Protein AF-A0A522T4R0-F1 (afdb_monomer_lite)

Radius of gyration: 36.69 Å; chains: 1; bounding box: 52×114×76 Å

pLDDT: mean 75.15, std 11.28, range [49.31, 93.0]

Secondary structure (DSSP, 8-state):
-HHHHHHHHHHHHHHHHHHHHHHHHHHHHHHHHTT-TT--HHHHHHHHHHHHHHHHHHHHHHHHT-TTGGG---HHHHHHHHHHHHSHHHHHHHHHHTTTSTTHHHHHHHHHHHTT--HHHHHHHHHHHHHHHHHHHHHHHHHHHHHHHHHHHHHHHHHHHHHHHHHHHHHHHHHHHHHHHHHHHHHHHHHHHHHHHHHHHHHHSPPPPPPPPPPPPPPTT--PPPPPPPPPPP-

Structure (mmCIF, N/CA/C/O backbone):
data_AF-A0A522T4R0-F1
#
_entry.id   AF-A0A522T4R0-F1
#
loop_
_atom_site.group_PDB
_atom_site.id
_atom_site.type_symbol
_atom_site.label_atom_id
_atom_site.label_alt_id
_atom_site.label_comp_id
_atom_site.label_asym_id
_atom_site.label_entity_id
_atom_site.label_seq_id
_atom_site.pdbx_PDB_ins_code
_atom_site.Cartn_x
_atom_site.Cartn_y
_atom_site.Cartn_z
_atom_site.occupancy
_atom_site.B_iso_or_equiv
_atom_site.auth_seq_id
_atom_site.auth_comp_id
_atom_site.auth_asym_id
_atom_site.auth_atom_id
_atom_site.pdbx_PDB_model_num
ATOM 1 N N . MET A 1 1 ? 26.041 -17.456 -1.732 1.00 50.06 1 MET A N 1
ATOM 2 C CA . MET A 1 1 ? 25.240 -16.419 -2.428 1.00 50.06 1 MET A CA 1
ATOM 3 C C . MET A 1 1 ? 23.728 -16.637 -2.280 1.00 50.06 1 MET A C 1
ATOM 5 O O . MET A 1 1 ? 23.041 -15.687 -1.940 1.00 50.06 1 MET A O 1
ATOM 9 N N . GLN A 1 2 ? 23.208 -17.863 -2.437 1.00 49.31 2 GLN A N 1
ATOM 10 C CA . GLN A 1 2 ? 21.763 -18.174 -2.360 1.00 49.31 2 GLN A CA 1
ATOM 11 C C . GLN A 1 2 ? 21.112 -17.914 -0.976 1.00 49.31 2 GLN A C 1
ATOM 13 O O . GLN A 1 2 ? 19.979 -17.453 -0.902 1.00 49.31 2 GLN A O 1
ATOM 18 N N . TYR A 1 3 ? 21.847 -18.104 0.129 1.00 52.09 3 TYR A N 1
ATOM 19 C CA . TYR A 1 3 ? 21.349 -17.846 1.496 1.00 52.09 3 TYR A CA 1
ATOM 20 C C . TYR A 1 3 ? 21.138 -16.354 1.829 1.00 52.09 3 TYR A C 1
ATOM 22 O O . TYR A 1 3 ? 20.247 -16.021 2.608 1.00 52.09 3 TYR A O 1
ATOM 30 N N . LEU A 1 4 ? 21.924 -15.446 1.230 1.00 54.44 4 LEU A N 1
ATOM 31 C CA . LEU A 1 4 ? 21.787 -14.001 1.468 1.00 54.44 4 LEU A CA 1
ATOM 32 C C . LEU A 1 4 ? 20.496 -13.457 0.837 1.00 54.44 4 LEU A C 1
ATOM 34 O O . LEU A 1 4 ? 19.799 -12.655 1.449 1.00 54.44 4 LEU A O 1
ATOM 38 N N . LEU A 1 5 ? 20.144 -13.924 -0.363 1.00 51.66 5 LEU A N 1
ATOM 39 C CA . LEU A 1 5 ? 18.933 -13.496 -1.071 1.00 51.66 5 LEU A CA 1
ATOM 40 C C . LEU A 1 5 ? 17.649 -13.966 -0.370 1.00 51.66 5 LEU A C 1
ATOM 42 O O . LEU A 1 5 ? 16.680 -13.216 -0.332 1.00 51.66 5 LEU A O 1
ATOM 46 N N . LEU A 1 6 ? 17.656 -15.149 0.253 1.00 53.44 6 LEU A N 1
ATOM 47 C CA . LEU A 1 6 ? 16.534 -15.644 1.063 1.00 53.44 6 LEU A CA 1
ATOM 48 C C . LEU A 1 6 ? 16.304 -14.814 2.336 1.00 53.44 6 LEU A C 1
ATOM 50 O O . LEU A 1 6 ? 15.159 -14.531 2.679 1.00 53.44 6 LEU A O 1
ATOM 54 N N . HIS A 1 7 ? 17.373 -14.406 3.028 1.00 57.50 7 HIS A N 1
ATOM 55 C CA . HIS A 1 7 ? 17.254 -13.582 4.237 1.00 57.50 7 HIS A CA 1
ATOM 56 C C . HIS A 1 7 ? 16.911 -12.121 3.931 1.00 57.50 7 HIS A C 1
ATOM 58 O O . HIS A 1 7 ? 16.094 -11.522 4.629 1.00 57.50 7 HIS A O 1
ATOM 64 N N . PHE A 1 8 ? 17.498 -11.543 2.881 1.00 67.56 8 PHE A N 1
ATOM 65 C CA . PHE A 1 8 ? 17.302 -10.128 2.575 1.00 67.56 8 PHE A CA 1
ATOM 66 C C . PHE A 1 8 ? 16.155 -9.855 1.597 1.00 67.56 8 PHE A C 1
ATOM 68 O O . PHE A 1 8 ? 15.568 -8.784 1.676 1.00 67.56 8 PHE A O 1
ATOM 75 N N . GLY A 1 9 ? 15.771 -10.787 0.719 1.00 73.62 9 GLY A N 1
ATOM 76 C CA . GLY A 1 9 ? 14.734 -10.562 -0.298 1.00 73.62 9 GLY A CA 1
ATOM 77 C C . GLY A 1 9 ? 13.374 -10.196 0.303 1.00 73.62 9 GLY A C 1
ATOM 78 O O . GLY A 1 9 ? 12.788 -9.173 -0.049 1.00 73.62 9 GLY A O 1
ATOM 79 N N . TYR A 1 10 ? 12.913 -10.964 1.293 1.00 79.00 10 TYR A N 1
ATOM 80 C CA . TYR A 1 10 ? 11.681 -10.643 2.021 1.00 79.00 10 TYR A CA 1
ATOM 81 C C . TYR A 1 10 ? 11.834 -9.420 2.938 1.00 79.00 10 TYR A C 1
ATOM 83 O O . TYR A 1 10 ? 10.869 -8.686 3.142 1.00 79.00 10 TYR A O 1
ATOM 91 N N . ALA A 1 11 ? 13.038 -9.141 3.448 1.00 80.12 11 ALA A N 1
ATOM 92 C CA . ALA A 1 11 ? 13.302 -7.927 4.220 1.00 80.12 11 ALA A CA 1
ATOM 93 C C . ALA A 1 11 ? 13.200 -6.666 3.340 1.00 80.12 11 ALA A C 1
ATOM 95 O O . ALA A 1 11 ? 12.554 -5.693 3.728 1.00 80.12 11 ALA A O 1
ATOM 96 N N . PHE A 1 12 ? 13.755 -6.707 2.125 1.00 81.62 12 PHE A N 1
ATOM 97 C CA . PHE A 1 12 ? 13.599 -5.658 1.118 1.00 81.62 12 PHE A CA 1
ATOM 98 C C . PHE A 1 12 ? 12.148 -5.517 0.669 1.00 81.62 12 PHE A C 1
ATOM 100 O O . PHE A 1 12 ? 11.692 -4.390 0.503 1.00 81.62 12 PHE A O 1
ATOM 107 N N . LEU A 1 13 ? 11.401 -6.620 0.543 1.00 82.56 13 LEU A N 1
ATOM 108 C CA . LEU A 1 13 ? 9.963 -6.567 0.279 1.00 82.56 13 LEU A CA 1
ATOM 109 C C . LEU A 1 13 ? 9.229 -5.797 1.382 1.00 82.56 13 LEU A C 1
ATOM 111 O O . LEU A 1 13 ? 8.454 -4.898 1.078 1.00 82.56 13 LEU A O 1
ATOM 115 N N . VAL A 1 14 ? 9.478 -6.110 2.656 1.00 83.75 14 VAL A N 1
ATOM 116 C CA . VAL A 1 14 ? 8.840 -5.410 3.783 1.00 83.75 14 VAL A CA 1
ATOM 117 C C . VAL A 1 14 ? 9.211 -3.927 3.792 1.00 83.75 14 VAL A C 1
ATOM 119 O O . VAL A 1 14 ? 8.327 -3.077 3.885 1.00 83.75 14 VAL A O 1
ATOM 122 N N . LEU A 1 15 ? 10.499 -3.600 3.665 1.00 83.31 15 LEU A N 1
ATOM 123 C CA . LEU A 1 15 ? 10.967 -2.211 3.652 1.00 83.31 15 LEU A CA 1
ATOM 124 C C . LEU A 1 15 ? 10.413 -1.435 2.453 1.00 83.31 15 LEU A C 1
ATOM 126 O O . LEU A 1 15 ? 9.932 -0.313 2.612 1.00 83.31 15 LEU A O 1
ATOM 130 N N . GLY A 1 16 ? 10.424 -2.047 1.272 1.00 81.12 16 GLY A N 1
ATOM 131 C CA . GLY A 1 16 ? 9.854 -1.474 0.061 1.00 81.12 16 GLY A CA 1
ATOM 132 C C . GLY A 1 16 ? 8.346 -1.278 0.185 1.00 81.12 16 GLY A C 1
ATOM 133 O O . GLY A 1 16 ? 7.849 -0.216 -0.158 1.00 81.12 16 GLY A O 1
ATOM 134 N N . LEU A 1 17 ? 7.612 -2.218 0.789 1.00 83.44 17 LEU A N 1
ATOM 135 C CA . LEU A 1 17 ? 6.176 -2.060 1.038 1.00 83.44 17 LEU A CA 1
ATOM 136 C C . LEU A 1 17 ? 5.864 -0.897 1.995 1.00 83.44 17 LEU A C 1
ATOM 138 O O . LEU A 1 17 ? 4.837 -0.235 1.847 1.00 83.44 17 LEU A O 1
ATOM 142 N N . ILE A 1 18 ? 6.739 -0.628 2.966 1.00 81.38 18 ILE A N 1
ATOM 143 C CA . ILE A 1 18 ? 6.583 0.507 3.888 1.00 81.38 18 ILE A CA 1
ATOM 144 C C . ILE A 1 18 ? 6.854 1.838 3.171 1.00 81.38 18 ILE A C 1
ATOM 146 O O . ILE A 1 18 ? 6.127 2.808 3.389 1.00 81.38 18 ILE A O 1
ATOM 150 N N . LEU A 1 19 ? 7.883 1.891 2.321 1.00 78.06 19 LEU A N 1
ATOM 151 C CA . LEU A 1 19 ? 8.295 3.107 1.611 1.00 78.06 19 LEU A CA 1
ATOM 152 C C . LEU A 1 19 ? 7.399 3.402 0.400 1.00 78.06 19 LEU A C 1
ATOM 154 O O . LEU A 1 19 ? 6.814 4.477 0.277 1.00 78.06 19 LEU A O 1
ATOM 158 N N . GLU A 1 20 ? 7.286 2.419 -0.483 1.00 74.44 20 GLU A N 1
ATOM 159 C CA . GLU A 1 20 ? 6.743 2.511 -1.836 1.00 74.44 20 GLU A CA 1
ATOM 160 C C . GLU A 1 20 ? 5.780 1.347 -2.148 1.00 74.44 20 GLU A C 1
ATOM 162 O O . GLU A 1 20 ? 5.649 0.918 -3.294 1.00 74.44 20 GLU A O 1
ATOM 167 N N . GLY A 1 21 ? 5.089 0.862 -1.104 1.00 76.62 21 GLY A N 1
ATOM 168 C CA . GLY A 1 21 ? 3.915 -0.024 -1.105 1.00 76.62 21 GLY A CA 1
ATOM 169 C C . GLY A 1 21 ? 3.560 -0.681 -2.433 1.00 76.62 21 GLY A C 1
ATOM 170 O O . GLY A 1 21 ? 3.946 -1.811 -2.721 1.00 76.62 21 GLY A O 1
ATOM 171 N N . ASP A 1 22 ? 2.789 0.047 -3.235 1.00 83.50 22 ASP A N 1
ATOM 172 C CA . ASP A 1 22 ? 2.137 -0.476 -4.432 1.00 83.50 22 ASP A CA 1
ATOM 173 C C . ASP A 1 22 ? 3.144 -0.888 -5.518 1.00 83.50 22 ASP A C 1
ATOM 175 O O . ASP A 1 22 ? 3.015 -1.964 -6.101 1.00 83.50 22 ASP A O 1
ATOM 179 N N . ALA A 1 23 ? 4.183 -0.078 -5.748 1.00 83.62 23 ALA A N 1
ATOM 180 C CA . ALA A 1 23 ? 5.207 -0.363 -6.752 1.00 83.62 23 ALA A CA 1
ATOM 181 C C . ALA A 1 23 ? 6.064 -1.568 -6.347 1.00 83.62 23 ALA A C 1
ATOM 183 O O . ALA A 1 23 ? 6.353 -2.433 -7.175 1.00 83.62 23 ALA A O 1
ATOM 184 N N . THR A 1 24 ? 6.412 -1.662 -5.059 1.00 85.75 24 THR A N 1
ATOM 185 C CA . THR A 1 24 ? 7.174 -2.807 -4.537 1.00 85.75 24 THR A CA 1
ATOM 186 C C . THR A 1 24 ? 6.368 -4.097 -4.647 1.00 85.75 24 THR A C 1
ATOM 188 O O . THR A 1 24 ? 6.922 -5.117 -5.049 1.00 85.75 24 THR A O 1
ATOM 191 N N . LEU A 1 25 ? 5.066 -4.068 -4.339 1.00 88.00 25 LEU A N 1
ATOM 192 C CA . LEU A 1 25 ? 4.212 -5.248 -4.477 1.00 88.00 25 LEU A CA 1
ATOM 193 C C . LEU A 1 25 ? 4.140 -5.727 -5.928 1.00 88.00 25 LEU A C 1
ATOM 195 O O . LEU A 1 25 ? 4.324 -6.914 -6.181 1.00 88.00 25 LEU A O 1
ATOM 199 N N . VAL A 1 26 ? 3.902 -4.816 -6.875 1.00 87.44 26 VAL A N 1
ATOM 200 C CA . VAL A 1 26 ? 3.837 -5.166 -8.302 1.00 87.44 26 VAL A CA 1
ATOM 201 C C . VAL A 1 26 ? 5.170 -5.749 -8.773 1.00 87.44 26 VAL A C 1
ATOM 203 O O . VAL A 1 26 ? 5.179 -6.818 -9.376 1.00 87.44 26 VAL A O 1
ATOM 206 N N . ALA A 1 27 ? 6.296 -5.113 -8.438 1.00 85.56 27 ALA A N 1
ATOM 207 C CA . ALA A 1 27 ? 7.623 -5.614 -8.793 1.00 85.56 27 ALA A CA 1
ATOM 208 C C . ALA A 1 27 ? 7.900 -7.001 -8.191 1.00 85.56 27 ALA A C 1
ATOM 210 O O . ALA A 1 27 ? 8.327 -7.912 -8.896 1.00 85.56 27 ALA A O 1
ATOM 211 N N . ALA A 1 28 ? 7.603 -7.194 -6.905 1.00 86.81 28 ALA A N 1
ATOM 212 C CA . ALA A 1 28 ? 7.780 -8.480 -6.236 1.00 86.81 28 ALA A CA 1
ATOM 213 C C . ALA A 1 28 ? 6.901 -9.580 -6.841 1.00 86.81 28 ALA A C 1
ATOM 215 O O . ALA A 1 28 ? 7.317 -10.732 -6.897 1.00 86.81 28 ALA A O 1
ATOM 216 N N . MET A 1 29 ? 5.705 -9.226 -7.308 1.00 87.69 29 MET A N 1
ATOM 217 C CA . MET A 1 29 ? 4.789 -10.150 -7.967 1.00 87.69 29 MET A CA 1
ATOM 218 C C . MET A 1 29 ? 5.239 -10.524 -9.378 1.00 87.69 29 MET A C 1
ATOM 220 O O . MET A 1 29 ? 5.112 -11.692 -9.731 1.00 87.69 29 MET A O 1
ATOM 224 N N . ILE A 1 30 ? 5.824 -9.592 -10.138 1.00 85.62 30 ILE A N 1
ATOM 225 C CA . ILE A 1 30 ? 6.492 -9.890 -11.418 1.00 85.62 30 ILE A CA 1
ATOM 226 C C . ILE A 1 30 ? 7.647 -10.871 -11.181 1.00 85.62 30 ILE A C 1
ATOM 228 O O . ILE A 1 30 ? 7.722 -11.916 -11.813 1.00 85.62 30 ILE A O 1
ATOM 232 N N . LEU A 1 31 ? 8.516 -10.591 -10.204 1.00 84.69 31 LEU A N 1
ATOM 233 C CA . LEU A 1 31 ? 9.633 -11.488 -9.888 1.00 84.69 31 LEU A CA 1
ATOM 234 C C . LEU A 1 31 ? 9.153 -12.873 -9.422 1.00 84.69 31 LEU A C 1
ATOM 236 O O . LEU A 1 31 ? 9.746 -13.881 -9.793 1.00 84.69 31 LEU A O 1
ATOM 240 N N . ALA A 1 32 ? 8.092 -12.927 -8.614 1.00 85.88 32 ALA A N 1
ATOM 241 C CA . ALA A 1 32 ? 7.521 -14.179 -8.123 1.00 85.88 32 ALA A CA 1
ATOM 242 C C . ALA A 1 32 ? 6.834 -15.008 -9.222 1.00 85.88 32 ALA A C 1
ATOM 244 O O . ALA A 1 32 ? 6.791 -16.231 -9.109 1.00 85.88 32 ALA A O 1
ATOM 245 N N . SER A 1 33 ? 6.269 -14.362 -10.249 1.00 83.88 33 SER A N 1
ATOM 246 C CA . SER A 1 33 ? 5.610 -15.047 -11.375 1.00 83.88 33 SER A CA 1
ATOM 247 C C . SER A 1 33 ? 6.601 -15.568 -12.406 1.00 83.88 33 SER A C 1
ATOM 249 O O . SER A 1 33 ? 6.422 -16.695 -12.852 1.00 83.88 33 SER A O 1
ATOM 251 N N . ALA A 1 34 ? 7.708 -14.856 -12.632 1.00 80.81 34 ALA A N 1
ATOM 252 C CA . ALA A 1 34 ? 8.806 -15.258 -13.519 1.00 80.81 34 ALA A CA 1
ATOM 253 C C . ALA A 1 34 ? 9.607 -16.496 -13.046 1.00 80.81 34 ALA A C 1
ATOM 255 O O . ALA A 1 34 ? 10.733 -16.730 -13.482 1.00 80.81 34 ALA A O 1
ATOM 256 N N . GLY A 1 35 ? 9.078 -17.273 -12.096 1.00 71.00 35 GLY A N 1
ATOM 257 C CA . GLY A 1 35 ? 9.697 -18.509 -11.624 1.00 71.00 35 GLY A CA 1
ATOM 258 C C . GLY A 1 35 ? 10.952 -18.308 -10.777 1.00 71.00 35 GLY A C 1
ATOM 259 O O . GLY A 1 35 ? 11.731 -19.247 -10.621 1.00 71.00 35 GLY A O 1
ATOM 260 N N . ALA A 1 36 ? 11.172 -17.117 -10.206 1.00 67.12 36 ALA A N 1
ATOM 261 C CA . ALA A 1 36 ? 12.274 -16.922 -9.273 1.00 67.12 36 ALA A CA 1
ATOM 262 C C . ALA A 1 36 ? 12.092 -17.864 -8.069 1.00 67.12 36 ALA A C 1
ATOM 264 O O . ALA A 1 36 ? 11.230 -17.626 -7.221 1.00 67.12 36 ALA A O 1
ATOM 265 N N . GLU A 1 37 ? 12.931 -18.904 -7.967 1.00 64.31 37 GLU A N 1
ATOM 266 C CA . GLU A 1 37 ? 12.875 -19.958 -6.930 1.00 64.31 37 GLU A CA 1
ATOM 267 C C . GLU A 1 37 ? 12.771 -19.416 -5.489 1.00 64.31 37 GLU A C 1
ATOM 269 O O . GLU A 1 37 ? 12.340 -20.111 -4.570 1.00 64.31 37 GLU A O 1
ATOM 274 N N . TYR A 1 38 ? 13.152 -18.156 -5.280 1.00 67.81 38 TYR A N 1
ATOM 275 C CA . TYR A 1 38 ? 13.256 -17.505 -3.979 1.00 67.81 38 TYR A CA 1
ATOM 276 C C . TYR A 1 38 ? 11.996 -16.734 -3.551 1.00 67.81 38 TYR A C 1
ATOM 278 O O . TYR A 1 38 ? 11.815 -16.490 -2.354 1.00 67.81 38 TYR A O 1
ATOM 286 N N . PHE A 1 39 ? 11.123 -16.350 -4.488 1.00 70.62 39 PHE A N 1
ATOM 287 C CA . PHE A 1 39 ? 9.947 -15.511 -4.231 1.00 70.62 39 PHE A CA 1
ATOM 288 C C . PHE A 1 39 ? 8.664 -16.320 -4.428 1.00 70.62 39 PHE A C 1
ATOM 290 O O . PHE A 1 39 ? 8.071 -16.357 -5.500 1.00 70.62 39 PHE A O 1
ATOM 297 N N . SER A 1 40 ? 8.190 -16.962 -3.358 1.00 83.44 40 SER A N 1
ATOM 298 C CA . SER A 1 40 ? 6.885 -17.616 -3.415 1.00 83.44 40 SER A CA 1
ATOM 299 C C . SER A 1 40 ? 5.788 -16.560 -3.430 1.00 83.44 40 SER A C 1
ATOM 301 O O . SER A 1 40 ? 5.646 -15.785 -2.479 1.00 83.44 40 SER A O 1
ATOM 303 N N . MET A 1 41 ? 4.941 -16.599 -4.456 1.00 84.94 41 MET A N 1
ATOM 304 C CA . MET A 1 41 ? 3.755 -15.750 -4.578 1.00 84.94 41 MET A CA 1
ATOM 305 C C . MET A 1 41 ? 2.899 -15.748 -3.297 1.00 84.94 41 MET A C 1
ATOM 307 O O . MET A 1 41 ? 2.373 -14.713 -2.887 1.00 84.94 41 MET A O 1
ATOM 311 N N . ARG A 1 42 ? 2.824 -16.888 -2.596 1.00 88.69 42 ARG A N 1
ATOM 312 C CA . ARG A 1 42 ? 2.056 -17.025 -1.351 1.00 88.69 42 ARG A CA 1
ATOM 313 C C . ARG A 1 42 ? 2.652 -16.213 -0.197 1.00 88.69 42 ARG A C 1
ATOM 315 O O . ARG A 1 42 ? 1.903 -15.583 0.549 1.00 88.69 42 ARG A O 1
ATOM 322 N N . TRP A 1 43 ? 3.980 -16.179 -0.081 1.00 89.25 43 TRP A N 1
ATOM 323 C CA . TRP A 1 43 ? 4.679 -15.365 0.918 1.00 89.25 43 TRP A CA 1
ATOM 324 C C . TRP A 1 43 ? 4.621 -13.874 0.583 1.00 89.25 43 TRP A C 1
ATOM 326 O O . TRP A 1 43 ? 4.369 -13.072 1.480 1.00 89.25 43 TRP A O 1
ATOM 336 N N . VAL A 1 44 ? 4.759 -13.502 -0.694 1.00 88.44 44 VAL A N 1
ATOM 337 C CA . VAL A 1 44 ? 4.636 -12.102 -1.141 1.00 88.44 44 VAL A CA 1
ATOM 338 C C . VAL A 1 44 ? 3.269 -11.534 -0.785 1.00 88.44 44 VAL A C 1
ATOM 340 O O . VAL A 1 44 ? 3.183 -10.498 -0.127 1.00 88.44 44 VAL A O 1
ATOM 343 N N . VAL A 1 45 ? 2.201 -12.242 -1.157 1.00 91.38 45 VAL A N 1
ATOM 344 C CA . VAL A 1 45 ? 0.822 -11.834 -0.861 1.00 91.38 45 VAL A CA 1
ATOM 345 C C . VAL A 1 45 ? 0.576 -11.782 0.649 1.00 91.38 45 VAL A C 1
ATOM 347 O O . VAL A 1 45 ? -0.027 -10.825 1.136 1.00 91.38 45 VAL A O 1
ATOM 350 N N . GLY A 1 46 ? 1.070 -12.768 1.405 1.00 92.88 46 GLY A N 1
ATOM 351 C CA . GLY A 1 46 ? 0.934 -12.802 2.863 1.00 92.88 46 GLY A CA 1
ATOM 352 C C . GLY A 1 46 ? 1.596 -11.604 3.550 1.00 92.88 46 GLY A C 1
ATOM 353 O O . GLY A 1 46 ? 0.960 -10.921 4.357 1.00 92.88 46 GLY A O 1
ATOM 354 N N . ILE A 1 47 ? 2.844 -11.301 3.186 1.00 91.56 47 ILE A N 1
ATOM 355 C CA . ILE A 1 47 ? 3.589 -10.151 3.713 1.00 91.56 47 ILE A CA 1
ATOM 356 C C . ILE A 1 47 ? 2.912 -8.841 3.302 1.00 91.56 47 ILE A C 1
ATOM 358 O O . ILE A 1 47 ? 2.707 -7.965 4.142 1.00 91.56 47 ILE A O 1
ATOM 362 N N . ALA A 1 48 ? 2.499 -8.721 2.040 1.00 90.88 48 ALA A N 1
ATOM 363 C CA . ALA A 1 48 ? 1.809 -7.541 1.535 1.00 90.88 48 ALA A CA 1
ATOM 364 C C . ALA A 1 48 ? 0.497 -7.271 2.277 1.00 90.88 48 ALA A C 1
ATOM 366 O O . ALA A 1 48 ? 0.232 -6.125 2.653 1.00 90.88 48 ALA A O 1
ATOM 367 N N . MET A 1 49 ? -0.296 -8.312 2.550 1.00 93.00 49 MET A N 1
ATOM 368 C CA . MET A 1 49 ? -1.494 -8.193 3.382 1.00 93.00 49 MET A CA 1
ATOM 369 C C . MET A 1 49 ? -1.149 -7.762 4.806 1.00 93.00 49 MET A C 1
ATOM 371 O O . MET A 1 49 ? -1.780 -6.839 5.321 1.00 93.00 49 MET A O 1
ATOM 375 N N . GLY A 1 50 ? -0.136 -8.375 5.424 1.00 92.75 50 GLY A N 1
ATOM 376 C CA . GLY A 1 50 ? 0.309 -8.034 6.776 1.00 92.75 50 GLY A CA 1
ATOM 377 C C . GLY A 1 50 ? 0.721 -6.568 6.908 1.00 92.75 50 GLY A C 1
ATOM 378 O O . GLY A 1 50 ? 0.199 -5.856 7.768 1.00 92.75 50 GLY A O 1
ATOM 379 N N . VAL A 1 51 ? 1.588 -6.087 6.014 1.00 90.94 51 VAL A N 1
ATOM 380 C CA . VAL A 1 51 ? 2.053 -4.690 6.006 1.00 90.94 51 VAL A CA 1
ATOM 381 C C . VAL A 1 51 ? 0.901 -3.729 5.704 1.00 90.94 51 VAL A C 1
ATOM 383 O O . VAL A 1 51 ? 0.726 -2.737 6.409 1.00 90.94 51 VAL A O 1
ATOM 386 N N . THR A 1 52 ? 0.065 -4.037 4.710 1.00 88.56 52 THR A N 1
ATOM 387 C CA . THR A 1 52 ? -1.054 -3.172 4.295 1.00 88.56 52 THR A CA 1
ATOM 388 C C . THR A 1 52 ? -2.127 -3.047 5.377 1.00 88.56 52 THR A C 1
ATOM 390 O O . THR A 1 52 ? -2.617 -1.951 5.660 1.00 88.56 52 THR A O 1
ATOM 393 N N . ILE A 1 53 ? -2.539 -4.165 5.978 1.00 90.69 53 ILE A N 1
ATOM 394 C CA . ILE A 1 53 ? -3.584 -4.174 7.007 1.00 90.69 53 ILE A CA 1
ATOM 395 C C . ILE A 1 53 ? -3.021 -3.606 8.311 1.00 90.69 53 ILE A C 1
ATOM 397 O O . ILE A 1 53 ? -3.651 -2.723 8.899 1.00 90.69 53 ILE A O 1
ATOM 401 N N . GLY A 1 54 ? -1.832 -4.058 8.722 1.00 91.94 54 GLY A N 1
ATOM 402 C CA . GLY A 1 54 ? -1.167 -3.623 9.949 1.00 91.94 54 GLY A CA 1
ATOM 403 C C . GLY A 1 54 ? -0.809 -2.139 9.935 1.00 91.94 54 GLY A C 1
ATOM 404 O O . GLY A 1 54 ? -1.100 -1.435 10.899 1.00 91.94 54 GLY A O 1
ATOM 405 N N . GLY A 1 55 ? -0.277 -1.626 8.823 1.00 89.69 55 GLY A N 1
ATOM 406 C CA . GLY A 1 55 ? 0.032 -0.203 8.664 1.00 89.69 55 GLY A CA 1
ATOM 407 C C . GLY A 1 55 ? -1.200 0.686 8.838 1.00 89.69 55 GLY A C 1
ATOM 408 O O . GLY A 1 55 ? -1.155 1.690 9.546 1.00 89.69 55 GLY A O 1
ATOM 409 N N . ASN A 1 56 ? -2.339 0.281 8.277 1.00 89.94 56 ASN A N 1
ATOM 410 C CA . ASN A 1 56 ? -3.586 1.032 8.425 1.00 89.94 56 ASN A CA 1
ATOM 411 C C . ASN A 1 56 ? -4.165 0.969 9.839 1.00 89.94 56 ASN A C 1
ATOM 413 O O . ASN A 1 56 ? -4.754 1.948 10.297 1.00 89.94 56 ASN A O 1
ATOM 417 N N . GLU A 1 57 ? -3.990 -0.152 10.535 1.00 92.38 57 GLU A N 1
ATOM 418 C CA . GLU A 1 57 ? -4.375 -0.273 11.940 1.00 92.38 57 GLU A CA 1
ATOM 419 C C . GLU A 1 57 ? -3.521 0.654 12.823 1.00 92.38 57 GLU A C 1
ATOM 421 O O . GLU A 1 57 ? -4.063 1.359 13.673 1.00 92.38 57 GLU A O 1
ATOM 426 N N . LEU A 1 58 ? -2.212 0.753 12.559 1.00 91.88 58 LEU A N 1
ATOM 427 C CA . LEU A 1 58 ? -1.327 1.708 13.239 1.00 91.88 58 LEU A CA 1
ATOM 428 C C . LEU A 1 58 ? -1.758 3.158 12.991 1.00 91.88 58 LEU A C 1
ATOM 430 O O . LEU A 1 58 ? -1.833 3.949 13.927 1.00 91.88 58 LEU A O 1
ATOM 434 N N . ILE A 1 59 ? -2.090 3.514 11.748 1.00 90.06 59 ILE A N 1
ATOM 435 C CA . ILE A 1 59 ? -2.561 4.866 11.406 1.00 90.06 59 ILE A CA 1
ATOM 436 C C . ILE A 1 59 ? -3.889 5.186 12.105 1.00 90.06 59 ILE A C 1
ATOM 438 O O . ILE A 1 59 ? -4.084 6.307 12.584 1.00 90.06 59 ILE A O 1
ATOM 442 N N . TYR A 1 60 ? -4.797 4.212 12.179 1.00 90.56 60 TYR A N 1
ATOM 443 C CA . TYR A 1 60 ? -6.042 4.343 12.930 1.00 90.56 60 TYR A CA 1
ATOM 444 C C . TYR A 1 60 ? -5.769 4.612 14.417 1.00 90.56 60 TYR A C 1
ATOM 446 O O . TYR A 1 60 ? -6.338 5.550 14.977 1.00 90.56 60 TYR A O 1
ATOM 454 N N . GLU A 1 61 ? -4.861 3.859 15.042 1.00 90.88 61 GLU A N 1
ATOM 455 C CA . GLU A 1 61 ? -4.486 4.063 16.448 1.00 90.88 61 GLU A CA 1
ATOM 456 C C . GLU A 1 61 ? -3.841 5.438 16.671 1.00 90.88 61 GLU A C 1
ATOM 458 O O . GLU A 1 61 ? -4.225 6.156 17.594 1.00 90.88 61 GLU A O 1
ATOM 463 N N . ILE A 1 62 ? -2.946 5.879 15.779 1.00 89.62 62 ILE A N 1
ATOM 464 C CA . ILE A 1 62 ? -2.354 7.229 15.825 1.00 89.62 62 ILE A CA 1
ATOM 465 C C . ILE A 1 62 ? -3.448 8.309 15.758 1.00 89.62 62 ILE A C 1
ATOM 467 O O . ILE A 1 62 ? -3.394 9.297 16.495 1.00 89.62 62 ILE A O 1
ATOM 471 N N . GLY A 1 63 ? -4.470 8.116 14.918 1.00 87.50 63 GLY A N 1
ATOM 472 C CA . GLY A 1 63 ? -5.640 8.995 14.866 1.00 87.50 63 GLY A CA 1
ATOM 473 C C . GLY A 1 63 ? -6.465 8.972 16.159 1.00 87.50 63 GLY A C 1
ATOM 474 O O . GLY A 1 63 ? -6.921 10.022 16.618 1.00 87.50 63 GLY A O 1
ATOM 475 N N . ALA A 1 64 ? -6.634 7.796 16.770 1.00 86.56 64 ALA A N 1
ATOM 476 C CA . ALA A 1 64 ? -7.404 7.602 17.999 1.00 86.56 64 ALA A CA 1
ATOM 477 C C . ALA A 1 64 ? -6.706 8.165 19.254 1.00 86.56 64 ALA A C 1
ATOM 479 O O . ALA A 1 64 ? -7.385 8.681 20.143 1.00 86.56 64 ALA A O 1
ATOM 480 N N . LEU A 1 65 ? -5.368 8.145 19.301 1.00 86.19 65 LEU A N 1
ATOM 481 C CA . LEU A 1 65 ? -4.528 8.680 20.389 1.00 86.19 65 LEU A CA 1
ATOM 482 C C . LEU A 1 65 ? -4.617 10.213 20.552 1.00 86.19 65 LEU A C 1
ATOM 484 O O . LEU A 1 65 ? -4.143 10.775 21.538 1.00 86.19 65 LEU A O 1
ATOM 488 N N . GLY A 1 66 ? -5.271 10.917 19.626 1.00 64.94 66 GLY A N 1
ATOM 489 C CA . GLY A 1 66 ? -5.987 12.147 19.970 1.00 64.94 66 GLY A CA 1
ATOM 490 C C . GLY A 1 66 ? -5.172 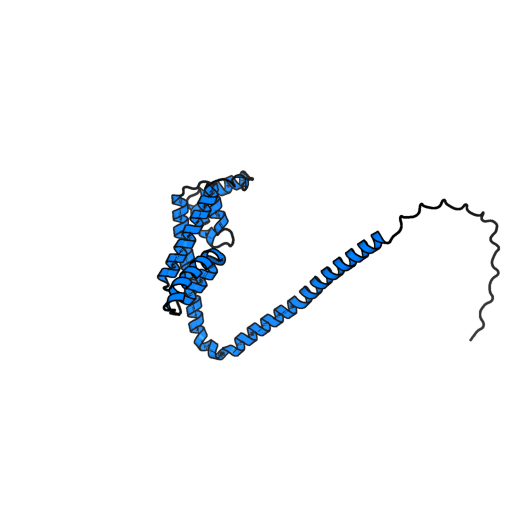13.433 20.158 1.00 64.94 66 GLY A C 1
ATOM 491 O O . GLY A 1 66 ? -5.777 14.462 20.460 1.00 64.94 66 GLY A O 1
ATOM 492 N N . ARG A 1 67 ? -3.855 13.466 19.899 1.00 58.69 67 ARG A N 1
ATOM 493 C CA . ARG A 1 67 ? -3.064 14.726 19.950 1.00 58.69 67 ARG A CA 1
ATOM 494 C C . ARG A 1 67 ? -3.328 15.690 18.781 1.00 58.69 67 ARG A C 1
ATOM 496 O O . ARG A 1 67 ? -2.857 16.819 18.804 1.00 58.69 67 ARG A O 1
ATOM 503 N N . MET A 1 68 ? -4.111 15.275 17.783 1.00 59.12 68 MET A N 1
ATOM 504 C CA . MET A 1 68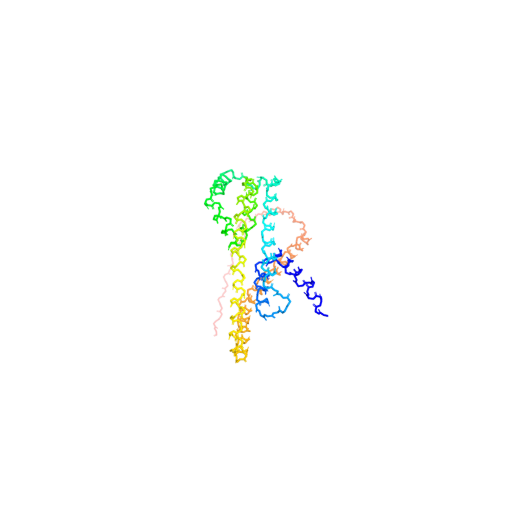 ? -4.391 16.031 16.553 1.00 59.12 68 MET A CA 1
ATOM 505 C C . MET A 1 68 ? -5.878 16.370 16.346 1.00 59.12 68 MET A C 1
ATOM 507 O O . MET A 1 68 ? -6.287 16.736 15.247 1.00 59.12 68 MET A O 1
ATOM 511 N N . ARG A 1 69 ? -6.707 16.325 17.402 1.00 57.66 69 ARG A N 1
ATOM 512 C CA . ARG A 1 69 ? -8.138 16.701 17.326 1.00 57.66 69 ARG A CA 1
ATOM 513 C C . ARG A 1 69 ? -8.379 18.114 16.768 1.00 57.66 69 ARG A C 1
ATOM 515 O O . ARG A 1 69 ? -9.413 18.344 16.148 1.00 57.66 69 ARG A O 1
ATOM 522 N N . GLY A 1 70 ? -7.419 19.027 16.942 1.00 56.34 70 GLY A N 1
ATOM 523 C CA . GLY A 1 70 ? -7.471 20.396 16.418 1.00 56.34 70 GLY A CA 1
ATOM 524 C C . GLY A 1 70 ? -7.310 20.527 14.897 1.00 56.34 70 GLY A C 1
ATOM 525 O O . GLY A 1 70 ? -7.674 21.561 14.350 1.00 56.34 70 GLY A O 1
ATOM 526 N N . LEU A 1 71 ? -6.827 19.497 14.186 1.00 57.78 71 LEU A N 1
ATOM 527 C CA . LEU A 1 71 ? -6.675 19.538 12.721 1.00 57.78 71 LEU A CA 1
ATOM 528 C C . LEU A 1 71 ? -8.020 19.462 11.980 1.00 57.78 71 LEU A C 1
ATOM 530 O O . LEU A 1 71 ? -8.141 19.978 10.871 1.00 57.78 71 LEU A O 1
ATOM 534 N N . LEU A 1 72 ? -9.067 18.920 12.613 1.00 60.38 72 LEU A N 1
ATOM 535 C CA . LEU A 1 72 ? -10.452 19.087 12.158 1.00 60.38 72 LEU A CA 1
ATOM 536 C C . LEU A 1 72 ? -11.096 20.318 12.812 1.00 60.38 72 LEU A C 1
ATOM 538 O O . LEU A 1 72 ? -12.150 20.221 13.440 1.00 60.38 72 LEU A O 1
ATOM 542 N N . ALA A 1 73 ? -10.472 21.487 12.652 1.00 57.22 73 ALA A N 1
ATOM 543 C CA . ALA A 1 73 ? -10.954 22.752 13.214 1.00 57.22 73 ALA A CA 1
ATOM 544 C C . ALA A 1 73 ? -12.343 23.169 12.682 1.00 57.22 73 ALA A C 1
ATOM 546 O O . ALA A 1 73 ? -13.079 23.899 13.342 1.00 57.22 73 ALA A O 1
ATOM 547 N N . ASN A 1 74 ? -12.742 22.690 11.498 1.00 68.38 74 ASN A N 1
ATOM 548 C CA . ASN A 1 74 ? -14.033 23.030 10.905 1.00 68.38 74 ASN A CA 1
ATOM 549 C C . ASN A 1 74 ? -15.129 22.033 11.328 1.00 68.38 74 ASN A C 1
ATOM 551 O O . ASN A 1 74 ? -15.267 20.944 10.756 1.00 68.38 74 ASN A O 1
ATOM 555 N N . SER A 1 75 ? -15.942 22.436 12.309 1.00 68.06 75 SER A N 1
ATOM 556 C CA . SER A 1 75 ? -17.020 21.627 12.898 1.00 68.06 75 SER A CA 1
ATOM 557 C C . SER A 1 75 ? -17.996 21.059 11.860 1.00 68.06 75 SER A C 1
ATOM 559 O O . SER A 1 75 ? -18.386 19.896 11.965 1.00 68.06 75 SER A O 1
ATOM 561 N N . ARG A 1 76 ? -18.323 21.820 10.803 1.00 72.25 76 ARG A N 1
ATOM 562 C CA . ARG A 1 76 ? -19.258 21.397 9.742 1.00 72.25 76 ARG A CA 1
ATOM 563 C C . ARG A 1 76 ? -18.695 20.264 8.880 1.00 72.25 76 ARG A C 1
ATOM 565 O O . ARG A 1 76 ? -19.409 19.306 8.576 1.00 72.25 76 ARG A O 1
ATOM 572 N N . HIS A 1 77 ? -17.415 20.342 8.514 1.00 69.56 77 HIS A N 1
ATOM 573 C CA . HIS A 1 77 ? -16.743 19.286 7.747 1.00 69.56 77 HIS A CA 1
ATOM 574 C C . HIS A 1 77 ? -16.579 18.022 8.590 1.00 69.56 77 HIS A C 1
ATOM 576 O O . HIS A 1 77 ? -16.905 16.930 8.123 1.00 69.56 77 HIS A O 1
ATOM 582 N N . ARG A 1 78 ? -16.193 18.177 9.861 1.00 73.12 78 ARG A N 1
ATOM 583 C CA . ARG A 1 78 ? -16.111 17.069 10.819 1.00 73.12 78 ARG A CA 1
ATOM 584 C C . ARG A 1 78 ? -17.445 16.334 10.958 1.00 73.12 78 ARG A C 1
ATOM 586 O O . ARG A 1 78 ? -17.468 15.110 10.903 1.00 73.12 78 ARG A O 1
ATOM 593 N N . GLN A 1 79 ? -18.556 17.058 11.082 1.00 76.12 79 GLN A N 1
ATOM 594 C CA . GLN A 1 79 ? -19.891 16.461 11.202 1.00 76.12 79 GLN A CA 1
ATOM 595 C C . GLN A 1 79 ? -20.334 15.731 9.928 1.00 76.12 79 GLN A C 1
ATOM 597 O O . GLN A 1 79 ? -21.002 14.700 10.006 1.00 76.12 79 GLN A O 1
ATOM 602 N N . ARG A 1 80 ? -19.984 16.253 8.746 1.00 76.50 80 ARG A N 1
ATOM 603 C CA . ARG A 1 80 ? -20.286 15.596 7.467 1.00 76.50 80 ARG A CA 1
ATOM 604 C C . ARG A 1 80 ? -19.489 14.301 7.319 1.00 76.50 80 ARG A C 1
ATOM 606 O O . ARG A 1 80 ? -20.086 13.263 7.056 1.00 76.50 80 ARG A O 1
ATOM 613 N N . VAL A 1 81 ? -18.179 14.353 7.556 1.00 75.31 81 VAL A N 1
ATOM 614 C CA . VAL A 1 81 ? -17.279 13.191 7.480 1.00 75.31 81 VAL A CA 1
ATOM 615 C C . VAL A 1 81 ? -17.652 12.147 8.538 1.00 75.31 81 VAL A C 1
ATOM 617 O O . VAL A 1 81 ? -17.773 10.972 8.215 1.00 75.31 81 VAL A O 1
ATOM 620 N N . SER A 1 82 ? -17.958 12.568 9.769 1.00 78.56 82 SER A N 1
ATOM 621 C CA . SER A 1 82 ? -18.449 11.686 10.836 1.00 78.56 82 SER A CA 1
ATOM 622 C C . SER A 1 82 ? -19.731 10.955 10.452 1.00 78.56 82 SER A C 1
ATOM 624 O O . SER A 1 82 ? -19.768 9.730 10.547 1.00 78.56 82 SER A O 1
ATOM 626 N N . ARG A 1 83 ? -20.749 11.664 9.943 1.00 78.88 83 ARG A N 1
ATOM 627 C CA . ARG A 1 83 ? -21.984 11.028 9.453 1.00 78.88 83 ARG A CA 1
ATOM 628 C C . ARG A 1 83 ? -21.708 10.039 8.323 1.00 78.88 83 ARG A C 1
ATOM 630 O O . ARG A 1 83 ? -22.294 8.960 8.302 1.00 78.88 83 ARG A O 1
ATOM 637 N N . TRP A 1 84 ? -20.798 10.385 7.416 1.00 76.44 84 TRP A N 1
ATOM 638 C CA . TRP A 1 84 ? -20.459 9.538 6.276 1.00 76.44 84 TRP A CA 1
ATOM 639 C C . TRP A 1 84 ? -19.740 8.249 6.697 1.00 76.44 84 TRP A C 1
ATOM 641 O O . TRP A 1 84 ? -20.153 7.164 6.288 1.00 76.44 84 TRP A O 1
ATOM 651 N N . LEU A 1 85 ? -18.741 8.341 7.584 1.00 78.94 85 LEU A N 1
ATOM 652 C CA . LEU A 1 85 ? -18.044 7.170 8.127 1.00 78.94 85 LEU A CA 1
ATOM 653 C C . LEU A 1 85 ? -18.921 6.351 9.088 1.00 78.94 85 LEU A C 1
ATOM 655 O O . LEU A 1 85 ? -18.818 5.124 9.107 1.00 78.94 85 LEU A O 1
ATOM 659 N N . HIS A 1 86 ? -19.821 6.979 9.853 1.00 80.88 86 HIS A N 1
ATOM 660 C CA . HIS A 1 86 ? -20.762 6.261 10.722 1.00 80.88 86 HIS A CA 1
ATOM 661 C C . HIS A 1 86 ? -21.830 5.499 9.940 1.00 80.88 86 HIS A C 1
ATOM 663 O O . HIS A 1 86 ? -22.313 4.482 10.437 1.00 80.88 86 HIS A O 1
ATOM 669 N N . ASN A 1 87 ? -22.167 5.903 8.716 1.00 82.19 87 ASN A N 1
ATOM 670 C CA . ASN A 1 87 ? -23.107 5.145 7.899 1.00 82.19 87 ASN A CA 1
ATOM 671 C C . ASN A 1 87 ? -22.488 3.815 7.434 1.00 82.19 87 ASN A C 1
ATOM 673 O O . ASN A 1 87 ? -21.468 3.832 6.746 1.00 82.19 87 ASN A O 1
ATOM 677 N N . SER A 1 88 ? -23.095 2.674 7.786 1.00 72.69 88 SER A N 1
ATOM 678 C CA . SER A 1 88 ? -22.577 1.316 7.524 1.00 72.69 88 SER A CA 1
ATOM 679 C C . SER A 1 88 ? -22.123 1.105 6.082 1.00 72.69 88 SER A C 1
ATOM 681 O O . SER A 1 88 ? -20.993 0.672 5.860 1.00 72.69 88 SER A O 1
ATOM 683 N N . ARG A 1 89 ? -22.959 1.496 5.115 1.00 77.44 89 ARG A N 1
ATOM 684 C CA . ARG A 1 89 ? -22.687 1.317 3.683 1.00 77.44 89 ARG A CA 1
ATOM 685 C C . ARG A 1 89 ? -21.656 2.320 3.163 1.00 77.44 89 ARG A C 1
ATOM 687 O O . ARG A 1 89 ? -20.629 1.915 2.628 1.00 77.44 89 ARG A O 1
ATOM 694 N N . SER A 1 90 ? -21.892 3.619 3.358 1.00 73.38 90 SER A N 1
ATOM 695 C CA . SER A 1 90 ? -21.000 4.672 2.847 1.00 73.38 90 SER A CA 1
ATOM 696 C C . SER A 1 90 ? -19.612 4.614 3.479 1.00 73.38 90 SER A C 1
ATOM 698 O O . SER A 1 90 ? -18.627 4.716 2.759 1.00 73.38 90 SER A O 1
ATOM 700 N N . GLY A 1 91 ? -19.515 4.373 4.789 1.00 74.00 91 GLY A N 1
ATOM 701 C CA . GLY A 1 91 ? -18.245 4.245 5.506 1.00 74.00 91 GLY A CA 1
ATOM 702 C C . GLY A 1 91 ? -17.425 3.033 5.062 1.00 74.00 91 GLY A C 1
ATOM 703 O O . GLY A 1 91 ? -16.211 3.141 4.912 1.00 74.00 91 GLY A O 1
ATOM 704 N N . PHE A 1 92 ? -18.079 1.898 4.788 1.00 75.31 92 PHE A N 1
ATOM 705 C CA . PHE A 1 92 ? -17.402 0.722 4.234 1.00 75.31 92 PHE A CA 1
ATOM 706 C C . PHE A 1 92 ? -16.863 1.005 2.826 1.00 75.31 92 PHE A C 1
ATOM 708 O O . PHE A 1 92 ? -15.682 0.780 2.570 1.00 75.31 92 PHE A O 1
ATOM 715 N N . LEU A 1 93 ? -17.688 1.591 1.947 1.00 78.38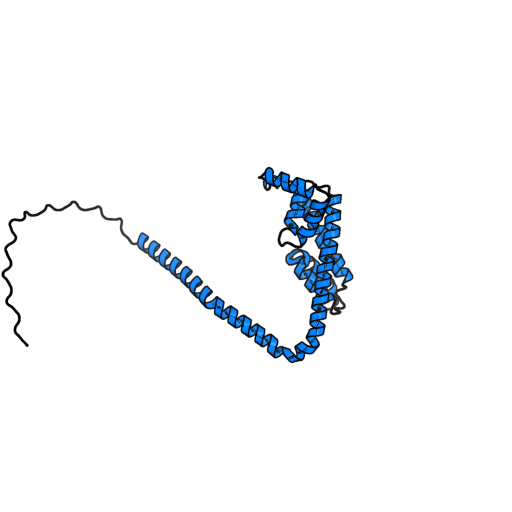 93 LEU A N 1
ATOM 716 C CA . LEU A 1 93 ? -17.242 2.007 0.614 1.00 78.38 93 LEU A CA 1
ATOM 717 C C . LEU A 1 93 ? -16.117 3.048 0.697 1.00 78.38 93 LEU A C 1
ATOM 719 O O . LEU A 1 93 ? -15.154 2.946 -0.048 1.00 78.38 93 LEU A O 1
ATOM 723 N N . SER A 1 94 ? -16.180 4.002 1.631 1.00 77.06 94 SER A N 1
ATOM 724 C CA . SER A 1 94 ? -15.108 4.991 1.847 1.00 77.06 94 SER A CA 1
ATOM 725 C C . SER A 1 94 ? -13.774 4.311 2.098 1.00 77.06 94 SER A C 1
ATOM 727 O O . SER A 1 94 ? -12.766 4.670 1.505 1.00 77.06 94 SER A O 1
ATOM 729 N N . LEU A 1 95 ? -13.774 3.342 3.016 1.00 74.81 95 LEU A N 1
ATOM 730 C CA . LEU A 1 95 ? -12.576 2.646 3.464 1.00 74.81 95 LEU A CA 1
ATOM 731 C C . LEU A 1 95 ? -12.008 1.777 2.343 1.00 74.81 95 LEU A C 1
ATOM 733 O O . LEU A 1 95 ? -10.790 1.697 2.184 1.00 74.81 95 LEU A O 1
ATOM 737 N N . LEU A 1 96 ? -12.888 1.206 1.524 1.00 75.12 96 LEU A N 1
ATOM 738 C CA . LEU A 1 96 ? -12.517 0.446 0.341 1.00 75.12 96 LEU A CA 1
ATOM 739 C C . LEU A 1 96 ? -11.900 1.350 -0.737 1.00 75.12 96 LEU A C 1
ATOM 741 O O . LEU A 1 96 ? -10.767 1.127 -1.155 1.00 75.12 96 LEU A O 1
ATOM 745 N N . PHE A 1 97 ? -12.603 2.416 -1.126 1.00 76.56 97 PHE A N 1
ATOM 746 C CA . PHE A 1 97 ? -12.165 3.338 -2.177 1.00 76.56 97 PHE A CA 1
ATOM 747 C C . PHE A 1 97 ? -10.985 4.222 -1.761 1.00 76.56 97 PHE A C 1
ATOM 749 O O . PHE A 1 97 ? -10.235 4.675 -2.623 1.00 76.56 97 PHE A O 1
ATOM 756 N N . SER A 1 98 ? -10.752 4.406 -0.456 1.00 73.88 98 SER A N 1
ATOM 757 C CA . SER A 1 98 ? -9.608 5.169 0.067 1.00 73.88 98 SER A CA 1
ATOM 758 C C . SER A 1 98 ? -8.257 4.687 -0.458 1.00 73.88 98 SER A C 1
ATOM 760 O O . SER A 1 98 ? -7.308 5.463 -0.523 1.00 73.88 98 SER A O 1
ATOM 762 N N . ARG A 1 99 ? -8.180 3.409 -0.839 1.00 71.94 99 ARG A N 1
ATOM 763 C CA . ARG A 1 99 ? -6.961 2.748 -1.304 1.00 71.94 99 ARG A CA 1
ATOM 764 C C . ARG A 1 99 ? -6.619 3.051 -2.761 1.00 71.94 99 ARG A C 1
ATOM 766 O O . ARG A 1 99 ? -5.449 3.025 -3.106 1.00 71.94 99 ARG A O 1
ATOM 773 N N . PHE A 1 100 ? -7.609 3.412 -3.577 1.00 67.69 100 PHE A N 1
ATOM 774 C CA . PHE A 1 100 ? -7.434 3.686 -5.009 1.00 67.69 100 PHE A CA 1
ATOM 775 C C . PHE A 1 100 ? -6.968 5.121 -5.293 1.00 67.69 100 PHE A C 1
ATOM 777 O O . PHE A 1 100 ? -6.585 5.436 -6.415 1.00 67.69 100 PHE A O 1
ATOM 784 N N . MET A 1 101 ? -7.010 6.007 -4.294 1.00 73.06 101 MET A N 1
ATOM 785 C CA . MET A 1 101 ? -6.641 7.411 -4.451 1.00 73.06 101 MET A CA 1
ATOM 786 C C . MET A 1 101 ? -5.355 7.725 -3.683 1.00 73.06 101 MET A C 1
ATOM 788 O O . MET A 1 101 ? -5.276 7.551 -2.463 1.00 73.06 101 MET A O 1
ATOM 792 N N . TRP A 1 102 ? -4.357 8.246 -4.399 1.00 62.41 102 TRP A N 1
ATOM 793 C CA . TRP A 1 102 ? -3.054 8.605 -3.839 1.00 62.41 102 TRP A CA 1
ATOM 794 C C . TRP A 1 102 ? -3.223 9.650 -2.717 1.00 62.41 102 TRP A C 1
ATOM 796 O O . TRP A 1 102 ? -3.720 10.751 -2.943 1.00 62.41 102 TRP A O 1
ATOM 806 N N . GLY A 1 103 ? -2.890 9.265 -1.478 1.00 68.31 103 GLY A N 1
ATOM 807 C CA . GLY A 1 103 ? -3.026 10.084 -0.261 1.00 68.31 103 GLY A CA 1
ATOM 808 C C . GLY A 1 103 ? -4.211 9.728 0.652 1.00 68.31 103 GLY A C 1
ATOM 809 O O . GLY A 1 103 ? -4.083 9.803 1.878 1.00 68.31 103 GLY A O 1
ATOM 810 N N . PHE A 1 104 ? -5.335 9.244 0.115 1.00 75.31 104 PHE A N 1
ATOM 811 C CA . PHE A 1 104 ? -6.511 8.903 0.935 1.00 75.31 104 PHE A CA 1
ATOM 812 C C . PHE A 1 104 ? -6.292 7.674 1.824 1.00 75.31 104 PHE A C 1
ATOM 814 O O . PHE A 1 104 ? -6.910 7.578 2.888 1.00 75.31 104 PHE A O 1
ATOM 821 N N . ARG A 1 105 ? -5.356 6.794 1.444 1.00 77.50 105 ARG A N 1
ATOM 822 C CA . ARG A 1 105 ? -4.960 5.609 2.221 1.00 77.50 105 ARG A CA 1
ATOM 823 C C . ARG A 1 105 ? -4.434 5.934 3.619 1.00 77.50 105 ARG A C 1
ATOM 825 O O . ARG A 1 105 ? -4.535 5.103 4.505 1.00 77.50 105 ARG A O 1
ATOM 832 N N . LEU A 1 106 ? -3.898 7.139 3.823 1.00 82.00 106 LEU A N 1
ATOM 833 C CA . LEU A 1 106 ? -3.459 7.609 5.139 1.00 82.00 106 LEU A CA 1
ATOM 834 C C . LEU A 1 106 ? -4.564 8.425 5.814 1.00 82.00 106 LEU A C 1
ATOM 836 O O . LEU A 1 106 ? -4.834 8.261 6.999 1.00 82.00 106 LEU A O 1
ATOM 840 N N . MET A 1 107 ? -5.241 9.278 5.043 1.00 83.31 107 MET A N 1
ATOM 841 C CA . MET A 1 107 ? -6.227 10.220 5.573 1.00 83.31 107 MET A CA 1
ATOM 842 C C . MET A 1 107 ? -7.478 9.535 6.128 1.00 83.31 107 MET A C 1
ATOM 844 O O . MET A 1 107 ? -7.977 9.948 7.172 1.00 83.31 107 MET A O 1
ATOM 848 N N . ILE A 1 108 ? -8.005 8.507 5.455 1.00 84.94 108 ILE A N 1
ATOM 849 C CA . ILE A 1 108 ? -9.273 7.876 5.852 1.00 84.94 108 ILE A CA 1
ATOM 850 C C . ILE A 1 108 ? -9.111 7.005 7.110 1.00 84.94 108 ILE A C 1
ATOM 852 O O . ILE A 1 108 ? -9.910 7.192 8.030 1.00 84.94 108 ILE A O 1
ATOM 856 N N . PRO A 1 109 ? -8.100 6.118 7.230 1.00 87.69 109 PRO A N 1
ATOM 857 C CA . PRO A 1 109 ? -7.818 5.419 8.486 1.00 87.69 109 PRO A CA 1
ATOM 858 C C . PRO A 1 109 ? -7.550 6.371 9.649 1.00 87.69 109 PRO A C 1
ATOM 860 O O . PRO A 1 109 ? -8.111 6.204 10.731 1.00 87.69 109 PRO A O 1
ATOM 863 N N . PHE A 1 110 ? -6.778 7.429 9.398 1.00 88.06 110 PHE A N 1
ATOM 864 C CA . PHE A 1 110 ? -6.484 8.447 10.400 1.00 88.06 110 PHE A CA 1
ATOM 865 C C . PHE A 1 110 ? -7.755 9.182 10.853 1.00 88.06 110 PHE A C 1
ATOM 867 O O . PHE A 1 110 ? -8.008 9.327 12.050 1.00 88.06 110 PHE A O 1
ATOM 874 N N . ALA A 1 111 ? -8.612 9.588 9.909 1.00 85.56 111 ALA A N 1
ATOM 875 C CA . ALA A 1 111 ? -9.906 10.202 10.199 1.00 85.56 111 ALA A CA 1
ATOM 876 C C . ALA A 1 111 ? -10.853 9.255 10.942 1.00 85.56 111 ALA A C 1
ATOM 878 O O . ALA A 1 111 ? -11.548 9.691 11.861 1.00 85.56 111 ALA A O 1
ATOM 879 N N . ALA A 1 112 ? -10.863 7.969 10.591 1.00 87.38 112 ALA A N 1
ATOM 880 C CA . ALA A 1 112 ? -11.635 6.957 11.301 1.00 87.38 112 ALA A CA 1
ATOM 881 C C . ALA A 1 112 ? -11.181 6.821 12.765 1.00 87.38 112 ALA A C 1
ATOM 883 O O . ALA A 1 112 ? -12.031 6.749 13.656 1.00 87.38 112 ALA A O 1
ATOM 884 N N . GLY A 1 113 ? -9.870 6.869 13.015 1.00 87.69 113 GLY A N 1
ATOM 885 C CA . GLY A 1 113 ? -9.292 6.899 14.360 1.00 87.69 113 GLY A CA 1
ATOM 886 C C . GLY A 1 113 ? -9.705 8.140 15.150 1.00 87.69 113 GLY A C 1
ATOM 887 O O . GLY A 1 113 ? -10.264 8.028 16.239 1.00 87.69 113 GLY A O 1
ATOM 888 N N . MET A 1 114 ? -9.534 9.332 14.567 1.00 86.69 114 MET A N 1
ATOM 889 C CA . MET A 1 114 ? -9.901 10.606 15.210 1.00 86.69 114 MET A CA 1
ATOM 890 C C . MET A 1 114 ? -11.394 10.724 15.544 1.00 86.69 114 MET A C 1
ATOM 892 O O . MET A 1 114 ? -11.781 11.442 16.472 1.00 86.69 114 MET A O 1
ATOM 896 N N . LEU A 1 115 ? -12.244 10.067 14.755 1.00 85.38 115 LEU A N 1
ATOM 897 C CA . LEU A 1 115 ? -13.691 10.026 14.948 1.00 85.38 115 LEU A CA 1
ATOM 898 C C . LEU A 1 115 ? -14.144 8.867 15.849 1.00 85.38 115 LEU A C 1
ATOM 900 O O . LEU A 1 115 ? -15.343 8.750 16.090 1.00 85.38 115 LEU A O 1
ATOM 904 N N . HIS A 1 116 ? -13.217 8.045 16.354 1.00 83.69 116 HIS A N 1
ATOM 905 C CA . HIS A 1 116 ? -13.488 6.856 17.168 1.00 83.69 116 HIS A CA 1
ATOM 906 C C . HIS A 1 116 ? -14.550 5.932 16.551 1.00 83.69 116 HIS A C 1
ATOM 908 O O . HIS A 1 116 ? -15.464 5.452 17.230 1.00 83.69 116 HIS A O 1
ATOM 914 N N . ILE A 1 117 ? -14.434 5.670 15.245 1.00 85.06 117 ILE A N 1
ATOM 915 C CA . ILE A 1 117 ? -15.246 4.639 14.591 1.00 85.06 117 ILE A CA 1
ATOM 916 C C . ILE A 1 117 ? -15.026 3.311 15.318 1.00 85.06 117 ILE A C 1
ATOM 918 O O . ILE A 1 117 ? -13.909 2.989 15.693 1.00 85.06 117 ILE A O 1
ATOM 922 N N . LYS A 1 118 ? -16.074 2.499 15.510 1.00 88.00 118 LYS A N 1
ATOM 923 C CA . LYS A 1 118 ? -15.935 1.184 16.163 1.00 88.00 118 LYS A CA 1
ATOM 924 C C . LYS A 1 118 ? -14.795 0.382 15.516 1.00 88.00 118 LYS A C 1
ATOM 926 O O . LYS A 1 118 ? -14.906 0.015 14.345 1.00 88.00 118 LYS A O 1
ATOM 931 N N . ARG A 1 119 ? -13.754 0.055 16.291 1.00 88.38 119 ARG A N 1
ATOM 932 C CA . ARG A 1 119 ? -12.519 -0.584 15.803 1.00 88.38 119 ARG A CA 1
ATOM 933 C C . ARG A 1 119 ? -12.781 -1.832 14.961 1.00 88.38 119 ARG A C 1
ATOM 935 O O . ARG A 1 119 ? -12.343 -1.901 13.825 1.00 88.38 119 ARG A O 1
ATOM 942 N N . ARG A 1 120 ? -13.645 -2.739 15.437 1.00 89.25 120 ARG A N 1
ATOM 943 C CA . ARG A 1 120 ? -14.062 -3.942 14.684 1.00 89.25 120 ARG A CA 1
ATOM 944 C C . ARG A 1 120 ? -14.576 -3.628 13.278 1.00 89.25 120 ARG A C 1
ATOM 946 O O . ARG A 1 120 ? -14.281 -4.351 12.335 1.00 89.25 120 ARG A O 1
ATOM 953 N N . ARG A 1 121 ? -15.355 -2.556 13.129 1.00 86.31 121 ARG A N 1
ATOM 954 C CA . ARG A 1 121 ? -15.920 -2.164 11.837 1.00 86.31 121 ARG A CA 1
ATOM 955 C C . ARG A 1 121 ? -14.846 -1.616 10.903 1.00 86.31 121 ARG A C 1
ATOM 957 O O . ARG A 1 121 ? -14.871 -1.931 9.717 1.00 86.31 121 ARG A O 1
ATOM 964 N N . PHE A 1 122 ? -13.918 -0.825 11.439 1.00 88.31 122 PHE A N 1
ATOM 965 C CA . PHE A 1 122 ? -12.759 -0.361 10.688 1.00 88.31 122 PHE A CA 1
ATOM 966 C C . PHE A 1 122 ? -11.881 -1.540 10.255 1.00 88.31 122 PHE A C 1
ATOM 968 O O . PHE A 1 122 ? -11.639 -1.682 9.062 1.00 88.31 122 PHE A O 1
ATOM 975 N N . SER A 1 123 ? -11.487 -2.426 11.174 1.00 90.50 123 SER A N 1
ATOM 976 C CA . SER A 1 123 ? -10.578 -3.538 10.873 1.00 90.50 123 SER A CA 1
ATOM 977 C C . SER A 1 123 ? -11.170 -4.526 9.861 1.00 90.50 123 SER A C 1
ATOM 979 O O . SER A 1 123 ? -10.449 -4.974 8.977 1.00 90.50 123 SER A O 1
ATOM 981 N N . VAL A 1 124 ? -12.481 -4.809 9.900 1.00 90.06 124 VAL A N 1
ATOM 982 C CA . VAL A 1 124 ? -13.142 -5.647 8.875 1.00 90.06 124 VAL A CA 1
ATOM 983 C C . VAL A 1 124 ? -13.109 -4.975 7.502 1.00 90.06 124 VAL A C 1
ATOM 985 O O . VAL A 1 124 ? -12.700 -5.596 6.524 1.00 90.06 124 VAL A O 1
ATOM 988 N N . ALA A 1 125 ? -13.490 -3.697 7.413 1.00 86.94 125 ALA A N 1
ATOM 989 C CA . ALA A 1 125 ? -13.425 -2.957 6.152 1.00 86.94 125 ALA A CA 1
ATOM 990 C C . ALA A 1 125 ? -11.981 -2.832 5.634 1.00 86.94 125 ALA A C 1
ATOM 992 O O . ALA A 1 125 ? -11.734 -2.930 4.434 1.00 86.94 125 ALA A O 1
ATOM 993 N N . ASN A 1 126 ? -11.025 -2.659 6.547 1.00 89.94 126 ASN A N 1
ATOM 994 C CA . ASN A 1 126 ? -9.603 -2.582 6.257 1.00 89.94 126 ASN A CA 1
ATOM 995 C C . ASN A 1 126 ? -9.051 -3.913 5.734 1.00 89.94 126 ASN A C 1
ATOM 997 O O . ASN A 1 126 ? -8.295 -3.902 4.767 1.00 89.94 126 ASN A O 1
ATOM 1001 N N . ALA A 1 127 ? -9.442 -5.036 6.335 1.00 90.81 127 ALA A N 1
ATOM 1002 C CA . ALA A 1 127 ? -9.029 -6.367 5.909 1.00 90.81 127 ALA A CA 1
ATOM 1003 C C . ALA A 1 127 ? -9.602 -6.713 4.531 1.00 90.81 127 ALA A C 1
ATOM 1005 O O . ALA A 1 127 ? -8.848 -7.094 3.642 1.00 90.81 127 ALA A O 1
ATOM 1006 N N . VAL A 1 128 ? -10.906 -6.501 4.318 1.00 89.94 128 VAL A N 1
ATOM 1007 C CA . VAL A 1 128 ? -11.549 -6.765 3.019 1.00 89.94 128 VAL A CA 1
ATOM 1008 C C . VAL A 1 128 ? -10.963 -5.866 1.931 1.00 89.94 128 VAL A C 1
ATOM 1010 O O . VAL A 1 128 ? -10.573 -6.351 0.872 1.00 89.94 128 VAL A O 1
ATOM 1013 N N . GLY A 1 129 ? -10.838 -4.563 2.198 1.00 86.50 129 GLY A N 1
ATOM 1014 C CA . GLY A 1 129 ? -10.247 -3.639 1.234 1.00 86.50 129 GLY A CA 1
ATOM 1015 C C . GLY A 1 129 ? -8.764 -3.897 0.981 1.00 86.50 129 GLY A C 1
ATOM 1016 O O . GLY A 1 129 ? -8.310 -3.756 -0.149 1.00 86.50 129 GLY A O 1
ATOM 1017 N N . GLY A 1 130 ? -8.017 -4.309 2.007 1.00 87.88 130 GLY A N 1
ATOM 1018 C CA . GLY A 1 130 ? -6.621 -4.720 1.882 1.00 87.88 130 GLY A CA 1
ATOM 1019 C C . GLY A 1 130 ? -6.465 -5.970 1.023 1.00 87.88 130 GLY A C 1
ATOM 1020 O O . GLY A 1 130 ? -5.631 -5.974 0.126 1.00 87.88 130 GLY A O 1
ATOM 1021 N N . ALA A 1 131 ? -7.303 -6.983 1.239 1.00 90.69 131 ALA A N 1
ATOM 1022 C CA . ALA A 1 131 ? -7.287 -8.214 0.458 1.00 90.69 131 ALA A CA 1
ATOM 1023 C C . ALA A 1 131 ? -7.614 -7.959 -1.019 1.00 90.69 131 ALA A C 1
ATOM 1025 O O . ALA A 1 131 ? -6.875 -8.410 -1.890 1.00 90.69 131 ALA A O 1
ATOM 1026 N N . ILE A 1 132 ? -8.667 -7.181 -1.304 1.00 88.88 132 ILE A N 1
ATOM 1027 C CA . ILE A 1 132 ? -9.027 -6.803 -2.680 1.00 88.88 132 ILE A CA 1
ATOM 1028 C C . ILE A 1 132 ? -7.877 -6.036 -3.338 1.00 88.88 132 ILE A C 1
ATOM 1030 O O . ILE A 1 132 ? -7.503 -6.344 -4.464 1.00 88.88 132 ILE A O 1
ATOM 1034 N N . TRP A 1 133 ? -7.286 -5.065 -2.638 1.00 87.25 133 TRP A N 1
ATOM 1035 C CA . TRP A 1 133 ? -6.187 -4.261 -3.175 1.00 87.25 133 TRP A CA 1
ATOM 1036 C C . TRP A 1 133 ? -4.947 -5.097 -3.497 1.00 87.25 133 TRP A C 1
ATOM 1038 O O . TRP A 1 133 ? -4.420 -5.020 -4.605 1.00 87.25 133 TRP A O 1
ATOM 1048 N N . VAL A 1 134 ? -4.514 -5.936 -2.554 1.00 90.00 134 VAL A N 1
ATOM 1049 C CA . VAL A 1 134 ? -3.371 -6.833 -2.758 1.00 90.00 134 VAL A CA 1
ATOM 1050 C C . VAL A 1 134 ? -3.656 -7.810 -3.896 1.00 90.00 134 VAL A C 1
ATOM 1052 O O . VAL A 1 134 ? -2.775 -8.025 -4.718 1.00 90.00 134 VAL A O 1
ATOM 1055 N N . ALA A 1 135 ? -4.874 -8.348 -4.000 1.00 89.19 135 ALA A N 1
ATOM 1056 C CA . ALA A 1 135 ? -5.258 -9.231 -5.099 1.00 89.19 135 ALA A CA 1
ATOM 1057 C C . ALA A 1 135 ? -5.205 -8.526 -6.463 1.00 89.19 135 ALA A C 1
ATOM 1059 O O . ALA A 1 135 ? -4.676 -9.094 -7.415 1.00 89.19 135 ALA A O 1
ATOM 1060 N N . VAL A 1 136 ? -5.696 -7.284 -6.554 1.00 88.88 136 VAL A N 1
ATOM 1061 C CA . VAL A 1 136 ? -5.640 -6.481 -7.787 1.00 88.88 136 VAL A CA 1
ATOM 1062 C C . VAL A 1 136 ? -4.193 -6.222 -8.203 1.00 88.88 136 VAL A C 1
ATOM 1064 O O . VAL A 1 136 ? -3.847 -6.457 -9.358 1.00 88.88 136 VAL A O 1
ATOM 1067 N N . LEU A 1 137 ? -3.332 -5.785 -7.279 1.00 86.62 137 LEU A N 1
ATOM 1068 C CA . LEU A 1 137 ? -1.921 -5.522 -7.583 1.00 86.62 137 LEU A CA 1
ATOM 1069 C C . LEU A 1 137 ? -1.135 -6.801 -7.883 1.00 86.62 137 LEU A C 1
ATOM 1071 O O . LEU A 1 137 ? -0.269 -6.793 -8.755 1.00 86.62 137 LEU A O 1
ATOM 1075 N N . ALA A 1 138 ? -1.452 -7.902 -7.203 1.00 88.06 138 ALA A N 1
ATOM 1076 C CA . ALA A 1 138 ? -0.859 -9.201 -7.484 1.00 88.06 138 ALA A CA 1
ATOM 1077 C C . ALA A 1 138 ? -1.231 -9.692 -8.881 1.00 88.06 138 ALA A C 1
ATOM 1079 O O . ALA A 1 138 ? -0.344 -10.045 -9.653 1.00 88.06 138 ALA A O 1
ATOM 1080 N N . TYR A 1 139 ? -2.517 -9.643 -9.231 1.00 87.62 139 TYR A N 1
ATOM 1081 C CA . TYR A 1 139 ? -2.980 -9.966 -10.576 1.00 87.62 139 TYR A CA 1
ATOM 1082 C C . TYR A 1 139 ? -2.318 -9.072 -11.626 1.00 87.62 139 TYR A C 1
ATOM 1084 O O . TYR A 1 139 ? -1.857 -9.567 -12.647 1.00 87.62 139 TYR A O 1
ATOM 1092 N N . PHE A 1 140 ? -2.212 -7.770 -11.355 1.00 85.88 140 PHE A N 1
ATOM 1093 C CA . PHE A 1 140 ? -1.560 -6.830 -12.258 1.00 85.88 140 PHE A CA 1
ATOM 1094 C C . PHE A 1 140 ? -0.076 -7.157 -12.474 1.00 85.88 140 PHE A C 1
ATOM 1096 O O . PHE A 1 140 ? 0.387 -7.139 -13.609 1.00 85.88 140 PHE A O 1
ATOM 1103 N N . GLY A 1 141 ? 0.656 -7.511 -11.412 1.00 82.06 141 GLY A N 1
ATOM 1104 C CA . GLY A 1 141 ? 2.048 -7.952 -11.519 1.00 82.06 141 GLY A CA 1
ATOM 1105 C C . GLY A 1 141 ? 2.203 -9.217 -12.365 1.00 82.06 141 GLY A C 1
ATOM 1106 O O . GLY A 1 141 ? 3.040 -9.242 -13.258 1.00 82.06 141 GLY A O 1
ATOM 1107 N N . VAL A 1 142 ? 1.348 -10.222 -12.151 1.00 86.38 142 VAL A N 1
ATOM 1108 C CA . VAL A 1 142 ? 1.343 -11.455 -12.961 1.00 86.38 142 VAL A CA 1
ATOM 1109 C C . VAL A 1 142 ? 0.991 -11.160 -14.422 1.00 86.38 142 VAL A C 1
ATOM 1111 O O . VAL A 1 142 ? 1.642 -11.662 -15.325 1.00 86.38 142 VAL A O 1
ATOM 1114 N N . ALA A 1 143 ? -0.011 -10.317 -14.677 1.00 83.00 143 ALA A N 1
ATOM 1115 C CA . ALA A 1 143 ? -0.405 -9.955 -16.038 1.00 83.00 143 ALA A CA 1
ATOM 1116 C C . ALA A 1 143 ? 0.709 -9.200 -16.783 1.00 83.00 143 ALA A C 1
ATOM 1118 O O . ALA A 1 143 ? 0.897 -9.403 -17.981 1.00 83.00 143 ALA A O 1
ATOM 1119 N N . ILE A 1 144 ? 1.454 -8.337 -16.081 1.00 81.94 144 ILE A N 1
ATOM 1120 C CA . ILE A 1 144 ? 2.635 -7.670 -16.638 1.00 81.94 144 ILE A CA 1
ATOM 1121 C C . ILE A 1 144 ? 3.711 -8.696 -16.985 1.00 81.94 144 ILE A C 1
ATOM 1123 O O . ILE A 1 144 ? 4.291 -8.615 -18.060 1.00 81.94 144 ILE A O 1
ATOM 1127 N N . GLU A 1 145 ? 3.985 -9.641 -16.093 1.00 85.44 145 GLU A N 1
ATOM 1128 C CA . GLU A 1 145 ? 4.993 -10.673 -16.316 1.00 85.44 145 GLU A CA 1
ATOM 1129 C C . GLU A 1 145 ? 4.643 -11.563 -17.517 1.00 85.44 145 GLU A C 1
ATOM 1131 O O . GLU A 1 145 ? 5.452 -11.683 -18.433 1.00 85.44 145 GLU A O 1
ATOM 1136 N N . GLN A 1 146 ? 3.394 -12.020 -17.616 1.00 82.75 146 GLN A N 1
ATOM 1137 C CA . GLN A 1 146 ? 2.900 -12.754 -18.785 1.00 82.75 146 GLN A CA 1
ATOM 1138 C C . GLN A 1 146 ? 3.037 -11.936 -20.072 1.00 82.75 146 GLN A C 1
ATOM 1140 O O . GLN A 1 146 ? 3.427 -12.459 -21.116 1.00 82.75 146 GLN A O 1
ATOM 1145 N N . LEU A 1 147 ? 2.738 -10.633 -20.012 1.00 80.12 147 LEU A N 1
ATOM 1146 C CA . LEU A 1 147 ? 2.952 -9.726 -21.135 1.00 80.12 147 LEU A CA 1
ATOM 1147 C C . LEU A 1 147 ? 4.441 -9.641 -21.500 1.00 80.12 147 LEU A C 1
ATOM 1149 O O . LEU A 1 147 ? 4.756 -9.618 -22.686 1.00 80.12 147 LEU A O 1
ATOM 1153 N N . PHE A 1 148 ? 5.351 -9.628 -20.523 1.00 80.06 148 PHE A N 1
ATOM 1154 C CA . PHE A 1 148 ? 6.794 -9.680 -20.764 1.00 80.06 148 PHE A CA 1
ATOM 1155 C C . PHE A 1 148 ? 7.233 -10.996 -21.407 1.00 80.06 148 PHE A C 1
ATOM 1157 O O . PHE A 1 148 ? 8.061 -10.931 -22.311 1.00 80.06 148 PHE A O 1
ATOM 1164 N N . GLU A 1 149 ? 6.697 -12.149 -21.000 1.00 78.19 149 GLU A N 1
ATOM 1165 C CA . GLU A 1 149 ? 6.992 -13.449 -21.624 1.00 78.19 149 GLU A CA 1
ATOM 1166 C C . GLU A 1 149 ? 6.502 -13.510 -23.078 1.00 78.19 149 GLU A C 1
ATOM 1168 O O . GLU A 1 149 ? 7.257 -13.882 -23.980 1.00 78.19 149 GLU A O 1
ATOM 1173 N N . LEU A 1 150 ? 5.261 -13.073 -23.322 1.00 74.75 150 LEU A N 1
ATOM 1174 C CA . LEU A 1 150 ? 4.666 -12.962 -24.659 1.00 74.75 150 LEU A CA 1
ATOM 1175 C C . LEU A 1 150 ? 5.491 -12.038 -25.553 1.00 74.75 150 LEU A C 1
ATOM 1177 O O . LEU A 1 150 ? 5.822 -12.382 -26.688 1.00 74.75 150 LEU A O 1
ATOM 1181 N N . LEU A 1 151 ? 5.857 -10.874 -25.016 1.00 69.94 151 LEU A N 1
ATOM 1182 C CA . LEU A 1 151 ? 6.698 -9.913 -25.704 1.00 69.94 151 LEU A CA 1
ATOM 1183 C C . LEU A 1 151 ? 8.110 -10.448 -25.899 1.00 69.94 151 LEU A C 1
ATOM 1185 O O . LEU A 1 151 ? 8.690 -10.100 -26.908 1.00 69.94 151 LEU A O 1
ATOM 1189 N N . HIS A 1 152 ? 8.674 -11.276 -25.013 1.00 64.81 152 HIS A N 1
ATOM 1190 C CA . HIS A 1 152 ? 10.074 -11.721 -25.082 1.00 64.81 152 HIS A CA 1
ATOM 1191 C C . HIS A 1 152 ? 10.417 -12.409 -26.412 1.00 64.81 152 HIS A C 1
ATOM 1193 O O . HIS A 1 152 ? 11.491 -12.168 -26.969 1.00 64.81 152 HIS A O 1
ATOM 1199 N N . ASN A 1 153 ? 9.480 -13.194 -26.954 1.00 58.41 153 ASN A N 1
ATOM 1200 C CA . ASN A 1 153 ? 9.632 -13.863 -28.249 1.00 58.41 153 ASN A CA 1
ATOM 1201 C C . ASN A 1 153 ? 9.677 -12.874 -29.433 1.00 58.41 153 ASN A C 1
ATOM 1203 O O . ASN A 1 153 ? 10.409 -13.110 -30.394 1.00 58.41 153 ASN A O 1
ATOM 1207 N N . ASP A 1 154 ? 8.979 -11.737 -29.344 1.00 58.38 154 ASP A N 1
ATOM 1208 C CA . ASP A 1 154 ? 8.990 -10.671 -30.361 1.00 58.38 154 ASP A CA 1
ATOM 1209 C C . ASP A 1 154 ? 10.042 -9.572 -30.075 1.00 58.38 154 ASP A C 1
ATOM 1211 O O . ASP A 1 154 ? 10.586 -8.952 -30.994 1.00 58.38 154 ASP A O 1
ATOM 1215 N N . LEU A 1 155 ? 10.396 -9.347 -28.805 1.00 51.09 155 LEU A N 1
ATOM 1216 C CA . LEU A 1 155 ? 11.326 -8.318 -28.329 1.00 51.09 155 LEU A CA 1
ATOM 1217 C C . LEU A 1 155 ? 12.759 -8.637 -28.719 1.00 51.09 155 LEU A C 1
ATOM 1219 O O . LEU A 1 155 ? 13.479 -7.712 -29.069 1.00 51.09 155 LEU A O 1
ATOM 1223 N N . LEU A 1 156 ? 13.174 -9.907 -28.735 1.00 51.78 156 LEU A N 1
ATOM 1224 C CA . LEU A 1 156 ? 14.497 -10.280 -29.255 1.00 51.78 156 LEU A CA 1
ATOM 1225 C C . LEU A 1 156 ? 14.641 -9.946 -30.751 1.00 51.78 156 LEU A C 1
ATOM 1227 O O . LEU A 1 156 ? 15.748 -9.689 -31.224 1.00 51.78 156 LEU A O 1
ATOM 1231 N N . ARG A 1 157 ? 13.526 -9.863 -31.491 1.00 56.03 157 ARG A N 1
ATOM 1232 C CA . ARG A 1 157 ? 13.494 -9.443 -32.900 1.00 56.03 157 ARG A CA 1
ATOM 1233 C C . ARG A 1 157 ? 13.394 -7.919 -33.077 1.00 56.03 157 ARG A C 1
ATOM 1235 O O . ARG A 1 157 ? 13.855 -7.408 -34.094 1.00 56.03 157 ARG A O 1
ATOM 1242 N N . TYR A 1 158 ? 12.836 -7.193 -32.101 1.00 56.38 158 TYR A N 1
ATOM 1243 C CA . TYR A 1 158 ? 12.580 -5.739 -32.147 1.00 56.38 158 TYR A CA 1
ATOM 1244 C C . TYR A 1 158 ? 13.386 -4.894 -31.135 1.00 56.38 158 TYR A C 1
ATOM 1246 O O . TYR A 1 158 ? 13.157 -3.685 -31.015 1.00 56.38 158 TYR A O 1
ATOM 1254 N N . GLN A 1 159 ? 14.353 -5.494 -30.431 1.00 56.91 159 GLN A N 1
ATOM 1255 C CA . GLN A 1 159 ? 15.148 -4.866 -29.364 1.00 56.91 159 GLN A CA 1
ATOM 1256 C C . GLN A 1 159 ? 15.809 -3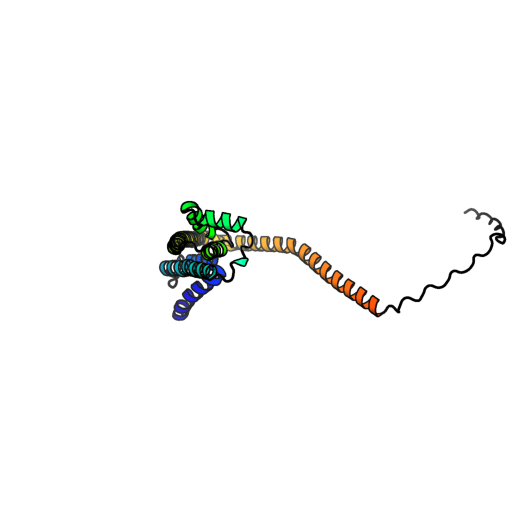.557 -29.817 1.00 56.91 159 GLN A C 1
ATOM 1258 O O . GLN A 1 159 ? 15.826 -2.571 -29.077 1.00 56.91 159 GLN A O 1
ATOM 1263 N N . SER A 1 160 ? 16.303 -3.522 -31.056 1.00 56.59 160 SER A N 1
ATOM 1264 C CA . SER A 1 160 ? 16.903 -2.333 -31.665 1.00 56.59 160 SER A CA 1
ATOM 1265 C C . SER A 1 160 ? 15.883 -1.208 -31.875 1.00 56.59 160 SER A C 1
ATOM 1267 O O . SER A 1 160 ? 16.176 -0.050 -31.589 1.00 56.59 160 SER A O 1
ATOM 1269 N N . HIS A 1 161 ? 14.664 -1.523 -32.309 1.00 60.97 161 HIS A N 1
ATOM 1270 C CA . HIS A 1 161 ? 13.639 -0.528 -32.624 1.00 60.97 161 HIS A CA 1
ATOM 1271 C C . HIS A 1 161 ? 13.014 0.102 -31.374 1.00 60.97 161 HIS A C 1
ATOM 1273 O O . HIS A 1 161 ? 12.786 1.311 -31.358 1.00 60.97 161 HIS A O 1
ATOM 1279 N N . ILE A 1 162 ? 12.787 -0.675 -30.310 1.00 63.25 162 ILE A N 1
ATOM 1280 C CA . ILE A 1 162 ? 12.227 -0.155 -29.049 1.00 63.25 162 ILE A CA 1
ATOM 1281 C C . ILE A 1 162 ? 13.257 0.714 -28.314 1.00 63.25 162 ILE A C 1
ATOM 1283 O O . ILE A 1 162 ? 12.913 1.793 -27.825 1.00 63.25 162 ILE A O 1
ATOM 1287 N N . ALA A 1 163 ? 14.531 0.303 -28.293 1.00 61.59 163 ALA A N 1
ATOM 1288 C CA . ALA A 1 163 ? 15.612 1.111 -27.727 1.00 61.59 163 ALA A CA 1
ATOM 1289 C C . ALA A 1 163 ? 15.794 2.436 -28.487 1.00 61.59 163 ALA A C 1
ATOM 1291 O O . ALA A 1 163 ? 15.933 3.491 -27.866 1.00 61.59 163 ALA A O 1
ATOM 1292 N N . VAL A 1 164 ? 15.717 2.406 -29.823 1.00 67.19 164 VAL A N 1
ATOM 1293 C CA . VAL A 1 164 ? 15.770 3.613 -30.663 1.00 67.19 164 VAL A CA 1
ATOM 1294 C C . VAL A 1 164 ? 14.541 4.500 -30.447 1.00 67.19 164 VAL A C 1
ATOM 1296 O O . VAL A 1 164 ? 14.693 5.713 -30.326 1.00 67.19 164 VAL A O 1
ATOM 1299 N N . ALA A 1 165 ? 13.339 3.934 -30.325 1.00 71.75 165 ALA A N 1
ATOM 1300 C CA . ALA A 1 165 ? 12.124 4.704 -30.058 1.00 71.75 165 ALA A CA 1
ATOM 1301 C C . ALA A 1 165 ? 12.181 5.413 -28.694 1.00 71.75 165 ALA A C 1
ATOM 1303 O O . ALA A 1 165 ? 11.905 6.610 -28.610 1.00 71.75 165 ALA A O 1
ATOM 1304 N N . LEU A 1 166 ? 12.610 4.716 -27.636 1.00 74.44 166 LEU A N 1
ATOM 1305 C CA . LEU A 1 166 ? 12.797 5.309 -26.307 1.00 74.44 166 LEU A CA 1
ATOM 1306 C C . LEU A 1 166 ? 13.911 6.363 -26.293 1.00 74.44 166 LEU A C 1
ATOM 1308 O O . LEU A 1 166 ? 13.745 7.413 -25.670 1.00 74.44 166 LEU A O 1
ATOM 1312 N N . PHE A 1 167 ? 15.012 6.128 -27.012 1.00 73.94 167 PHE A N 1
ATOM 1313 C CA . PHE A 1 167 ? 16.079 7.115 -27.179 1.00 73.94 167 PHE A CA 1
ATOM 1314 C C . PHE A 1 167 ? 15.569 8.375 -27.888 1.00 73.94 167 PHE A C 1
ATOM 1316 O O . PHE A 1 167 ? 15.795 9.483 -27.406 1.00 73.94 167 PHE A O 1
ATOM 1323 N N . LEU A 1 168 ? 14.811 8.226 -28.977 1.00 73.69 168 LEU A N 1
ATOM 1324 C CA . LEU A 1 168 ? 14.227 9.348 -29.712 1.00 73.69 168 LEU A CA 1
ATOM 1325 C C . LEU A 1 168 ? 13.217 10.126 -28.863 1.00 73.69 168 LEU A C 1
ATOM 1327 O O . LEU A 1 168 ? 13.261 11.354 -28.848 1.00 73.69 168 LEU A O 1
ATOM 1331 N N . VAL A 1 169 ? 12.363 9.445 -28.097 1.00 80.81 169 VAL A N 1
ATOM 1332 C CA . VAL A 1 169 ? 11.436 10.101 -27.160 1.00 80.81 169 VAL A CA 1
ATOM 1333 C C . VAL A 1 169 ? 12.205 10.858 -26.072 1.00 80.81 169 VAL A C 1
ATOM 1335 O O . VAL A 1 169 ? 11.893 12.017 -25.794 1.00 80.81 169 VAL A O 1
ATOM 1338 N N . GLY A 1 170 ? 13.256 10.258 -25.508 1.00 72.19 170 GLY A N 1
ATOM 1339 C CA . GLY A 1 170 ? 14.143 10.914 -24.545 1.00 72.19 170 GLY A CA 1
ATOM 1340 C C . GLY A 1 170 ? 14.841 12.151 -25.121 1.00 72.19 170 GLY A C 1
ATOM 1341 O O . GLY A 1 170 ? 14.909 13.185 -24.455 1.00 72.19 170 GLY A O 1
ATOM 1342 N N . VAL A 1 171 ? 15.289 12.087 -26.377 1.00 75.50 171 VAL A N 1
ATOM 1343 C CA . VAL A 1 171 ? 15.902 13.213 -27.099 1.00 75.50 171 VAL A CA 1
ATOM 1344 C C . VAL A 1 171 ? 14.881 14.315 -27.376 1.00 75.50 171 VAL A C 1
ATOM 1346 O O . VAL A 1 171 ? 15.183 15.480 -27.137 1.00 75.50 171 VAL A O 1
ATOM 1349 N N . VAL A 1 172 ? 13.662 13.983 -27.803 1.00 78.75 172 VAL A N 1
ATOM 1350 C CA . VAL A 1 172 ? 12.594 14.967 -28.055 1.00 78.75 172 VAL A CA 1
ATOM 1351 C C . VAL A 1 172 ? 12.185 15.676 -26.764 1.00 78.75 172 VAL A C 1
ATOM 1353 O O . VAL A 1 172 ? 12.099 16.903 -26.737 1.00 78.75 172 VAL A O 1
ATOM 1356 N N . ILE A 1 173 ? 12.001 14.937 -25.667 1.00 78.88 173 ILE A N 1
ATOM 1357 C CA . ILE A 1 173 ? 11.674 15.516 -24.354 1.00 78.88 173 ILE A CA 1
ATOM 1358 C C . ILE A 1 173 ? 12.850 16.349 -23.824 1.00 78.88 173 ILE A C 1
ATOM 1360 O O . ILE A 1 173 ? 12.650 17.449 -23.300 1.00 78.88 173 ILE A O 1
ATOM 1364 N N . GLY A 1 174 ? 14.084 15.870 -23.992 1.00 70.94 174 GLY A N 1
ATOM 1365 C CA . GLY A 1 174 ? 15.296 16.614 -23.661 1.00 70.94 174 GLY A CA 1
ATOM 1366 C C . GLY A 1 174 ? 15.362 17.937 -24.423 1.00 70.94 174 GLY A C 1
ATOM 1367 O O . GLY A 1 174 ? 15.419 18.999 -23.811 1.00 70.94 174 GLY A O 1
ATOM 1368 N N . LEU A 1 175 ? 15.250 17.903 -25.749 1.00 74.38 175 LEU A N 1
ATOM 1369 C CA . LEU A 1 175 ? 15.281 19.088 -26.608 1.00 74.38 175 LEU A CA 1
ATOM 1370 C C . LEU A 1 175 ? 14.113 20.045 -26.353 1.00 74.38 175 LEU A C 1
ATOM 1372 O O . LEU A 1 175 ? 14.311 21.254 -26.418 1.00 74.38 175 LEU A O 1
ATOM 1376 N N . ALA A 1 176 ? 12.928 19.544 -25.998 1.00 72.94 176 ALA A N 1
ATOM 1377 C CA . ALA A 1 176 ? 11.789 20.383 -25.624 1.00 72.94 176 ALA A CA 1
ATOM 1378 C C . ALA A 1 176 ? 11.987 21.074 -24.261 1.00 72.94 176 ALA A C 1
ATOM 1380 O O . ALA A 1 176 ? 11.544 22.206 -24.052 1.00 72.94 176 ALA A O 1
ATOM 1381 N N . THR A 1 177 ? 12.677 20.423 -23.320 1.00 70.56 177 THR A N 1
ATOM 1382 C CA . THR A 1 177 ? 12.869 20.941 -21.954 1.00 70.56 177 THR A CA 1
ATOM 1383 C C . THR A 1 177 ? 14.148 21.765 -21.783 1.00 70.56 177 THR A C 1
ATOM 1385 O O . THR A 1 177 ? 14.175 22.670 -20.944 1.00 70.56 177 THR A O 1
ATOM 1388 N N . ILE A 1 178 ? 15.181 21.541 -22.600 1.00 68.31 178 ILE A N 1
ATOM 1389 C CA . ILE A 1 178 ? 16.442 22.304 -22.628 1.00 68.31 178 ILE A CA 1
ATOM 1390 C C . ILE A 1 178 ? 16.230 23.826 -22.791 1.00 68.31 178 ILE A C 1
ATOM 1392 O O . ILE A 1 178 ? 16.756 24.570 -21.956 1.00 68.31 178 ILE A O 1
ATOM 1396 N N . PRO A 1 179 ? 15.444 24.349 -23.755 1.00 65.38 179 PRO A N 1
ATOM 1397 C CA . PRO A 1 179 ? 15.235 25.792 -23.894 1.00 65.38 179 PRO A CA 1
ATOM 1398 C C . PRO A 1 179 ? 14.493 26.381 -22.686 1.00 65.38 179 PRO A C 1
ATOM 1400 O O . PRO A 1 179 ? 14.855 27.459 -22.203 1.00 65.38 179 PRO A O 1
ATOM 1403 N N . TRP A 1 180 ? 13.535 25.647 -22.106 1.00 64.50 180 TRP A N 1
ATOM 1404 C CA . TRP A 1 180 ? 12.846 26.058 -20.878 1.00 64.50 180 TRP A CA 1
ATOM 1405 C C . TRP A 1 180 ? 13.799 26.106 -19.670 1.00 64.50 180 TRP A C 1
ATOM 1407 O O . TRP A 1 180 ? 13.775 27.057 -18.879 1.00 64.50 180 TRP A O 1
ATOM 1417 N N . GLN A 1 181 ? 14.704 25.130 -19.549 1.00 62.16 181 GLN A N 1
ATOM 1418 C CA . GLN A 1 181 ? 15.700 25.085 -18.478 1.00 62.16 181 GLN A CA 1
ATOM 1419 C C . GLN A 1 181 ? 16.794 26.153 -18.627 1.00 62.16 181 GLN A C 1
ATOM 1421 O O . GLN A 1 181 ? 17.187 26.756 -17.621 1.00 62.16 181 GLN A O 1
ATOM 1426 N N . ILE A 1 182 ? 17.253 26.442 -19.849 1.00 65.12 182 ILE A N 1
ATOM 1427 C CA . ILE A 1 182 ? 18.256 27.483 -20.125 1.00 65.12 182 ILE A CA 1
ATOM 1428 C C . ILE A 1 182 ? 17.679 28.872 -19.820 1.00 65.12 182 ILE A C 1
ATOM 1430 O O . ILE A 1 182 ? 18.297 29.641 -19.078 1.00 65.12 182 ILE A O 1
ATOM 1434 N N . VAL A 1 183 ? 16.457 29.176 -20.274 1.00 67.38 183 VAL A N 1
ATOM 1435 C CA . VAL A 1 183 ? 15.797 30.465 -19.986 1.00 67.38 183 VAL A CA 1
ATOM 1436 C C . VAL A 1 183 ? 15.559 30.645 -18.481 1.00 67.38 183 VAL A C 1
ATOM 1438 O O . VAL A 1 183 ? 15.791 31.730 -17.933 1.00 67.38 183 VAL A O 1
ATOM 1441 N N . ARG A 1 184 ? 15.166 29.581 -17.768 1.00 64.12 184 ARG A N 1
ATOM 1442 C CA . ARG A 1 184 ? 14.955 29.625 -16.312 1.00 64.12 184 ARG A CA 1
ATOM 1443 C C . ARG A 1 184 ? 16.261 29.827 -15.532 1.00 64.12 184 ARG A C 1
ATOM 1445 O O . ARG A 1 184 ? 16.259 30.549 -14.530 1.00 64.12 184 ARG A O 1
ATOM 1452 N N . ARG A 1 185 ? 17.380 29.245 -15.983 1.00 59.06 185 ARG A N 1
ATOM 1453 C CA . ARG A 1 185 ? 18.713 29.458 -15.380 1.00 59.06 185 ARG A CA 1
ATOM 1454 C C . ARG A 1 185 ? 19.225 30.883 -15.620 1.00 59.06 185 ARG A C 1
ATOM 1456 O O . ARG A 1 185 ? 19.741 31.500 -14.684 1.00 59.06 185 ARG A O 1
ATOM 1463 N N . SER A 1 186 ? 19.003 31.442 -16.810 1.00 57.03 186 SER A N 1
ATOM 1464 C CA . SER A 1 186 ? 19.409 32.815 -17.150 1.00 57.03 186 SER A CA 1
ATOM 1465 C C . SER A 1 186 ? 18.673 33.873 -16.321 1.00 57.03 186 SER A C 1
ATOM 1467 O O . SER A 1 186 ? 19.303 34.809 -15.824 1.00 57.03 186 SER A O 1
ATOM 1469 N N . ARG A 1 187 ? 17.372 33.685 -16.049 1.00 60.09 187 ARG A N 1
ATOM 1470 C CA . ARG A 1 187 ? 16.600 34.601 -15.183 1.00 60.09 187 ARG A CA 1
ATOM 1471 C C . ARG A 1 187 ? 17.085 34.614 -13.726 1.00 60.09 187 ARG A C 1
ATOM 1473 O O . ARG A 1 187 ? 17.024 35.659 -13.081 1.00 60.09 187 ARG A O 1
ATOM 1480 N N . LY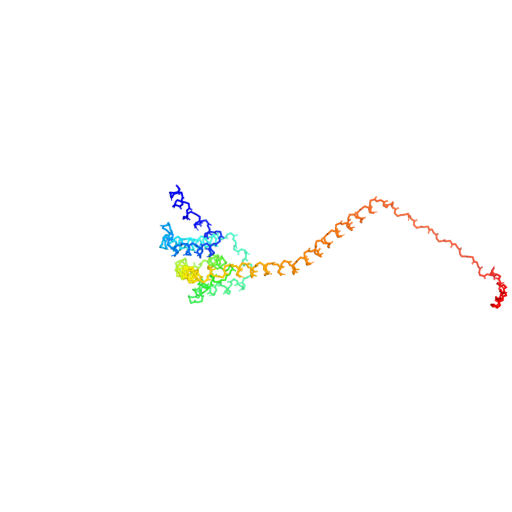S A 1 188 ? 17.594 33.489 -13.200 1.00 58.81 188 LYS A N 1
ATOM 1481 C CA . LYS A 1 188 ? 18.181 33.437 -11.846 1.00 58.81 188 LYS A CA 1
ATOM 1482 C C . LYS A 1 188 ? 19.519 34.176 -11.776 1.00 58.81 188 LYS A C 1
ATOM 1484 O O . LYS A 1 188 ? 19.686 35.000 -10.882 1.00 58.81 188 LYS A O 1
ATOM 1489 N N . LYS A 1 189 ? 20.427 33.952 -12.737 1.00 60.44 189 LYS A N 1
ATOM 1490 C CA . LYS A 1 189 ? 21.728 34.650 -12.776 1.00 60.44 189 LYS A CA 1
ATOM 1491 C C . LYS A 1 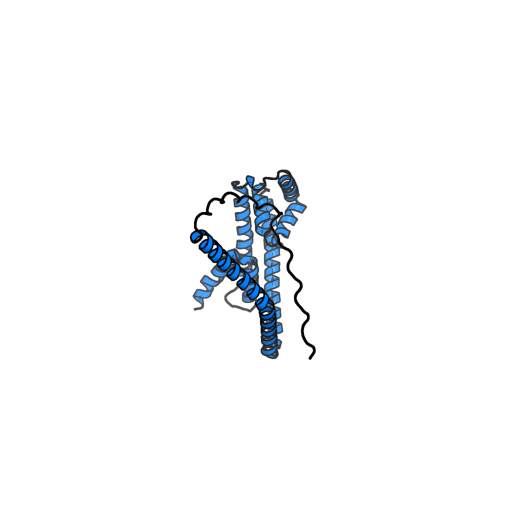189 ? 21.556 36.167 -12.895 1.00 60.44 189 LYS A C 1
ATOM 1493 O O . LYS A 1 189 ? 22.164 36.904 -12.126 1.00 60.44 189 LYS A O 1
ATOM 1498 N N . GLN A 1 190 ? 20.665 36.632 -13.776 1.00 62.78 190 GLN A N 1
ATOM 1499 C CA . GLN A 1 190 ? 20.407 38.067 -13.956 1.00 62.78 190 GLN A CA 1
ATOM 1500 C C . GLN A 1 190 ? 19.850 38.735 -12.691 1.00 62.78 190 GLN A C 1
ATOM 1502 O O . GLN A 1 190 ? 20.279 39.834 -12.350 1.00 62.78 190 GLN A O 1
ATOM 1507 N N . ARG A 1 191 ? 18.954 38.064 -11.951 1.00 63.12 191 ARG A N 1
ATOM 1508 C CA . ARG A 1 191 ? 18.421 38.578 -10.677 1.00 63.12 191 ARG A CA 1
ATOM 1509 C C . ARG A 1 191 ? 19.498 38.708 -9.602 1.00 63.12 191 ARG A C 1
ATOM 1511 O O . ARG A 1 191 ? 19.550 39.737 -8.935 1.00 63.12 191 ARG A O 1
ATOM 1518 N N . THR A 1 192 ? 20.379 37.717 -9.465 1.00 70.44 192 THR A N 1
ATOM 1519 C CA . THR A 1 192 ? 21.480 37.760 -8.488 1.00 70.44 192 THR A CA 1
ATOM 1520 C C . THR A 1 192 ? 22.501 38.841 -8.841 1.00 70.44 192 THR A C 1
ATOM 1522 O O . THR A 1 192 ? 22.891 39.621 -7.975 1.00 70.44 192 THR A O 1
ATOM 1525 N N . THR A 1 193 ? 22.890 38.964 -10.114 1.00 73.12 193 THR A N 1
ATOM 1526 C CA . THR A 1 193 ? 23.834 40.003 -10.557 1.00 73.12 193 THR A CA 1
ATOM 1527 C C . THR A 1 193 ? 23.239 41.410 -10.448 1.00 73.12 193 THR A C 1
ATOM 1529 O O . THR A 1 193 ? 23.940 42.337 -10.042 1.00 73.12 193 THR A O 1
ATOM 1532 N N . ALA A 1 194 ? 21.951 41.587 -10.756 1.00 72.75 194 ALA A N 1
ATOM 1533 C CA . ALA A 1 194 ? 21.259 42.863 -10.578 1.00 72.75 194 ALA A CA 1
ATOM 1534 C C . ALA A 1 194 ? 21.151 43.253 -9.094 1.00 72.75 194 ALA A C 1
ATOM 1536 O O . ALA A 1 194 ? 21.440 44.397 -8.742 1.00 72.75 194 ALA A O 1
ATOM 1537 N N . ALA A 1 195 ? 20.818 42.299 -8.217 1.00 73.06 195 ALA A N 1
ATOM 1538 C CA . ALA A 1 195 ? 20.769 42.518 -6.772 1.00 73.06 195 ALA A CA 1
ATOM 1539 C C . ALA A 1 195 ? 22.146 42.895 -6.196 1.00 73.06 195 ALA A C 1
ATOM 1541 O O . ALA A 1 195 ? 22.252 43.856 -5.435 1.00 73.06 195 ALA A O 1
ATOM 1542 N N . LEU A 1 196 ? 23.215 42.212 -6.620 1.00 74.50 196 LEU A N 1
ATOM 1543 C CA . LEU A 1 196 ? 24.593 42.526 -6.221 1.00 74.50 196 LEU A CA 1
ATOM 1544 C C . LEU A 1 196 ? 25.042 43.912 -6.711 1.00 74.50 196 LEU A C 1
ATOM 1546 O O . LEU A 1 196 ? 25.692 44.649 -5.969 1.00 74.50 196 LEU A O 1
ATOM 1550 N N . ARG A 1 197 ? 24.668 44.305 -7.936 1.00 76.31 197 ARG A N 1
ATOM 1551 C CA . ARG A 1 197 ? 24.957 45.647 -8.473 1.00 76.31 197 ARG A CA 1
ATOM 1552 C C . ARG A 1 197 ? 24.234 46.746 -7.696 1.00 76.31 197 ARG A C 1
ATOM 1554 O O . ARG A 1 197 ? 24.849 47.766 -7.397 1.00 76.31 197 ARG A O 1
ATOM 1561 N N . LEU A 1 198 ? 22.965 46.539 -7.341 1.00 77.00 198 LEU A N 1
ATOM 1562 C CA . LEU A 1 198 ? 22.192 47.488 -6.532 1.00 77.00 198 LEU A CA 1
ATOM 1563 C C . LEU A 1 198 ? 22.756 47.618 -5.113 1.00 77.00 198 LEU A C 1
ATOM 1565 O O . LEU A 1 198 ? 22.911 48.738 -4.628 1.00 77.00 198 LEU A O 1
ATOM 1569 N N . ALA A 1 199 ? 23.135 46.503 -4.483 1.00 74.38 199 ALA A N 1
ATOM 1570 C CA . ALA A 1 199 ? 23.776 46.506 -3.169 1.00 74.38 199 ALA A CA 1
ATOM 1571 C C . ALA A 1 199 ? 25.117 47.259 -3.196 1.00 74.38 199 ALA A C 1
ATOM 1573 O O . ALA A 1 199 ? 25.340 48.151 -2.380 1.00 74.38 199 ALA A O 1
ATOM 1574 N N . LYS A 1 200 ? 25.968 46.985 -4.194 1.00 75.00 200 LYS A N 1
ATOM 1575 C CA . LYS A 1 200 ? 27.250 47.683 -4.370 1.00 75.00 200 LYS A CA 1
ATOM 1576 C C . LYS A 1 200 ? 27.060 49.183 -4.609 1.00 75.00 200 LYS A C 1
ATOM 1578 O O . LYS A 1 200 ? 27.781 49.993 -4.038 1.00 75.00 200 LYS A O 1
ATOM 1583 N N . ARG A 1 201 ? 26.058 49.571 -5.404 1.00 69.31 201 ARG A N 1
ATOM 1584 C CA . ARG A 1 201 ? 25.750 50.984 -5.672 1.00 69.31 201 ARG A CA 1
ATOM 1585 C C . ARG A 1 201 ? 25.264 51.721 -4.419 1.00 69.31 201 ARG A C 1
ATOM 1587 O O . ARG A 1 201 ? 25.577 52.893 -4.260 1.00 69.31 201 ARG A O 1
ATOM 1594 N N . ARG A 1 202 ? 24.552 51.035 -3.519 1.00 63.50 202 ARG A N 1
ATOM 1595 C CA . ARG A 1 202 ? 24.070 51.598 -2.246 1.00 63.50 202 ARG A CA 1
ATOM 1596 C C . ARG A 1 202 ? 25.190 51.841 -1.229 1.00 63.50 202 ARG A C 1
ATOM 1598 O O . ARG A 1 202 ? 25.055 52.734 -0.409 1.00 63.50 202 ARG A O 1
ATOM 1605 N N . ILE A 1 203 ? 26.272 51.066 -1.302 1.00 65.88 203 ILE A N 1
ATOM 1606 C CA . ILE A 1 203 ? 27.447 51.200 -0.426 1.00 65.88 203 ILE A CA 1
ATOM 1607 C C . ILE A 1 203 ? 28.387 52.316 -0.914 1.00 65.88 203 ILE A C 1
ATOM 1609 O O . ILE A 1 203 ? 29.037 52.966 -0.107 1.00 65.88 203 ILE A O 1
ATOM 1613 N N . VAL A 1 204 ? 28.459 52.545 -2.230 1.00 68.06 204 VAL A N 1
ATOM 1614 C CA . VAL A 1 204 ? 29.426 53.477 -2.844 1.00 68.06 204 VAL A CA 1
ATOM 1615 C C . VAL A 1 204 ? 28.883 54.906 -2.996 1.00 68.06 204 VAL A C 1
ATOM 1617 O O . VAL A 1 204 ? 29.664 55.841 -3.144 1.00 68.06 204 VAL A O 1
ATOM 1620 N N . LEU A 1 205 ? 27.563 55.113 -2.973 1.00 63.38 205 LEU A N 1
ATOM 1621 C CA . LEU A 1 205 ? 26.998 56.459 -3.104 1.00 63.38 205 LEU A CA 1
ATOM 1622 C C . LEU A 1 205 ? 27.194 57.266 -1.803 1.00 63.38 205 LEU A C 1
ATOM 1624 O O . LEU A 1 205 ? 26.714 56.826 -0.757 1.00 63.38 205 LEU A O 1
ATOM 1628 N N . PRO A 1 206 ? 27.836 58.451 -1.848 1.00 63.09 206 PRO A N 1
ATOM 1629 C CA . PRO A 1 206 ? 27.918 59.338 -0.690 1.00 63.09 206 PRO A CA 1
ATOM 1630 C C . PRO A 1 206 ? 26.515 59.842 -0.292 1.00 63.09 206 PRO A C 1
ATOM 1632 O O . PRO A 1 206 ? 25.620 59.889 -1.148 1.00 63.09 206 PRO A O 1
ATOM 1635 N N . PRO A 1 207 ? 26.288 60.216 0.985 1.00 64.75 207 PRO A N 1
ATOM 1636 C CA . PRO A 1 207 ? 25.001 60.746 1.427 1.00 64.75 207 PRO A CA 1
ATOM 1637 C C . PRO A 1 207 ? 24.592 61.931 0.546 1.00 64.75 207 PRO A C 1
ATOM 1639 O O . PRO A 1 207 ? 25.412 62.784 0.205 1.00 64.75 207 PRO A O 1
ATOM 1642 N N . ARG A 1 208 ? 23.321 61.940 0.125 1.00 68.00 208 ARG A N 1
ATOM 1643 C CA . ARG A 1 208 ? 22.790 62.907 -0.842 1.00 68.00 208 ARG A CA 1
ATOM 1644 C C . ARG A 1 208 ? 23.063 64.334 -0.335 1.00 68.00 208 ARG A C 1
ATOM 1646 O O . ARG A 1 208 ? 22.603 64.656 0.760 1.00 68.00 208 ARG A O 1
ATOM 1653 N N . PRO A 1 209 ? 23.779 65.184 -1.094 1.00 63.94 209 PRO A N 1
ATOM 1654 C CA . PRO A 1 209 ? 24.059 66.544 -0.655 1.00 63.94 209 PRO A CA 1
ATOM 1655 C C . PRO A 1 209 ? 22.755 67.343 -0.553 1.00 63.94 209 PRO A C 1
ATOM 1657 O O . PRO A 1 209 ? 21.858 67.188 -1.388 1.00 63.94 209 PRO A O 1
ATOM 1660 N N . ALA A 1 210 ? 22.649 68.169 0.489 1.00 65.75 210 ALA A N 1
ATOM 1661 C CA . ALA A 1 210 ? 21.492 69.025 0.727 1.00 65.75 210 ALA A CA 1
ATOM 1662 C C . ALA A 1 210 ? 21.248 69.956 -0.475 1.00 65.75 210 ALA A C 1
ATOM 1664 O O . ALA A 1 210 ? 22.192 70.458 -1.090 1.00 65.75 210 ALA A O 1
ATOM 1665 N N . ALA A 1 211 ? 19.977 70.150 -0.834 1.00 72.38 211 ALA A N 1
ATOM 1666 C CA . ALA A 1 211 ? 19.585 70.953 -1.988 1.00 72.38 211 ALA A CA 1
ATOM 1667 C C . ALA A 1 211 ? 20.070 72.406 -1.836 1.00 72.38 211 ALA A C 1
ATOM 1669 O O . ALA A 1 211 ? 19.865 73.027 -0.795 1.00 72.38 211 ALA A O 1
ATOM 1670 N N . LYS A 1 212 ? 20.719 72.943 -2.878 1.00 62.81 212 LYS A N 1
ATOM 1671 C CA . LYS A 1 212 ? 21.157 74.346 -2.922 1.00 62.81 212 LYS A CA 1
ATOM 1672 C C . LYS A 1 212 ? 19.953 75.281 -3.128 1.00 62.81 212 LYS A C 1
ATOM 1674 O O . LYS A 1 212 ? 19.042 74.907 -3.870 1.00 62.81 212 LYS A O 1
ATOM 1679 N N . PRO A 1 213 ? 19.947 76.481 -2.519 1.00 61.62 213 PRO A N 1
ATOM 1680 C CA . PRO A 1 213 ? 18.859 77.440 -2.688 1.00 61.62 213 PRO A CA 1
ATOM 1681 C C . PRO A 1 213 ? 18.805 78.001 -4.126 1.00 61.62 213 PRO A C 1
ATOM 1683 O O . PRO A 1 213 ? 19.842 78.067 -4.793 1.00 61.62 213 PRO A O 1
ATOM 1686 N N . PRO A 1 214 ? 17.612 78.384 -4.620 1.00 74.06 214 PRO A N 1
ATOM 1687 C CA . PRO A 1 214 ? 17.425 78.873 -5.986 1.00 74.06 214 PRO A CA 1
ATOM 1688 C C . PRO A 1 214 ? 18.098 80.237 -6.225 1.00 74.06 214 PRO A C 1
ATOM 1690 O O . PRO A 1 214 ? 18.104 81.105 -5.355 1.00 74.06 214 PRO A O 1
ATOM 1693 N N . VAL A 1 215 ? 18.654 80.413 -7.427 1.00 72.25 215 VAL A N 1
ATOM 1694 C CA . VAL A 1 215 ? 19.329 81.637 -7.902 1.00 72.25 215 VAL A CA 1
ATOM 1695 C C . VAL A 1 215 ? 18.282 82.633 -8.440 1.00 72.25 215 VAL A C 1
ATOM 1697 O O . VAL A 1 215 ? 17.368 82.197 -9.142 1.00 72.25 215 VAL A O 1
ATOM 1700 N N . PRO A 1 216 ? 18.379 83.947 -8.149 1.00 64.06 216 PRO A N 1
ATOM 1701 C CA . PRO A 1 216 ? 17.406 84.939 -8.616 1.00 64.06 216 PRO A CA 1
ATOM 1702 C C . PRO A 1 216 ? 17.480 85.183 -10.136 1.00 64.06 216 PRO A C 1
ATOM 1704 O O . PRO A 1 216 ? 18.558 85.198 -10.728 1.00 64.06 216 PRO A O 1
ATOM 1707 N N . ALA A 1 217 ? 16.317 85.376 -10.766 1.00 71.38 217 ALA A N 1
ATOM 1708 C CA . ALA A 1 217 ? 16.167 85.569 -12.210 1.00 71.38 217 ALA A CA 1
ATOM 1709 C C . ALA A 1 217 ? 16.598 86.977 -12.673 1.00 71.38 217 ALA A C 1
ATOM 1711 O O . ALA A 1 217 ? 16.298 87.973 -12.017 1.00 71.38 217 ALA A O 1
ATOM 1712 N N . VAL A 1 218 ? 17.265 87.059 -13.831 1.00 65.06 218 VAL A N 1
ATOM 1713 C CA . VAL A 1 218 ? 17.690 88.320 -14.472 1.00 65.06 218 VAL A CA 1
ATOM 1714 C C . VAL A 1 218 ? 16.533 88.906 -15.313 1.00 65.06 218 VAL A C 1
ATOM 1716 O O . VAL A 1 218 ? 15.903 88.147 -16.050 1.00 65.06 218 VAL A O 1
ATOM 1719 N N . PRO A 1 219 ? 16.228 90.222 -15.247 1.00 64.69 219 PRO A N 1
ATOM 1720 C CA . PRO A 1 219 ? 15.084 90.824 -15.944 1.00 64.69 219 PRO A CA 1
ATOM 1721 C C . PRO A 1 219 ? 15.227 90.873 -17.476 1.00 64.69 219 PRO A C 1
ATOM 1723 O O . PRO A 1 219 ? 16.292 91.169 -18.015 1.00 64.69 219 PRO A O 1
ATOM 1726 N N . ALA A 1 220 ? 14.106 90.664 -18.170 1.00 61.53 220 ALA A N 1
ATOM 1727 C CA . ALA A 1 220 ? 13.974 90.374 -19.604 1.00 61.53 220 ALA A CA 1
ATOM 1728 C C . ALA A 1 220 ? 14.340 91.499 -20.608 1.00 61.53 220 ALA A C 1
ATOM 1730 O O . ALA A 1 220 ? 14.072 91.357 -21.797 1.00 61.53 220 ALA A O 1
ATOM 1731 N N . GLY A 1 221 ? 14.945 92.609 -20.177 1.00 59.97 221 GLY A N 1
ATOM 1732 C CA . GLY A 1 221 ? 15.196 93.780 -21.036 1.00 59.97 221 GLY A CA 1
ATOM 1733 C C . GLY A 1 221 ? 16.506 93.767 -21.835 1.00 59.97 221 GLY A C 1
ATOM 1734 O O . GLY A 1 221 ? 16.718 94.651 -22.656 1.00 59.97 221 GLY A O 1
ATOM 1735 N N . TRP A 1 222 ? 17.396 92.797 -21.602 1.00 57.06 222 TRP A N 1
ATOM 1736 C CA . TRP A 1 222 ? 18.789 92.838 -22.081 1.00 57.06 222 TRP A CA 1
ATOM 1737 C C . TRP A 1 222 ? 19.115 91.878 -23.239 1.00 57.06 222 TRP A C 1
ATOM 1739 O O . TRP A 1 222 ? 20.285 91.615 -23.511 1.00 57.06 222 TRP A O 1
ATOM 1749 N N . VAL A 1 223 ? 18.114 91.345 -23.944 1.00 64.31 223 VAL A N 1
ATOM 1750 C CA . VAL A 1 223 ? 18.351 90.426 -25.072 1.00 64.31 223 VAL A CA 1
ATOM 1751 C C . VAL A 1 223 ? 18.334 91.209 -26.390 1.00 64.31 223 VAL A C 1
ATOM 1753 O O . VAL A 1 223 ? 17.270 91.523 -26.915 1.00 64.31 223 VAL A O 1
ATOM 1756 N N . GLN A 1 224 ? 19.515 91.549 -26.920 1.00 63.75 224 GLN A N 1
ATOM 1757 C CA . GLN A 1 224 ? 19.656 92.208 -28.227 1.00 63.75 224 GLN A CA 1
ATOM 1758 C C . GLN A 1 224 ? 19.236 91.273 -29.390 1.00 63.75 224 GLN A C 1
ATOM 1760 O O . GLN A 1 224 ? 19.548 90.077 -29.337 1.00 63.75 224 GLN A O 1
ATOM 1765 N N . PRO A 1 225 ? 18.563 91.771 -30.451 1.00 62.44 225 PRO A N 1
ATOM 1766 C CA . PRO A 1 225 ? 18.156 90.951 -31.597 1.00 62.44 225 PRO A CA 1
ATOM 1767 C C . PRO A 1 225 ? 19.364 90.473 -32.420 1.00 62.44 225 PRO A C 1
ATOM 1769 O O . PRO A 1 225 ? 20.202 91.276 -32.816 1.00 62.44 225 PRO A O 1
ATOM 1772 N N . ARG A 1 226 ? 19.449 89.164 -32.700 1.00 68.50 226 ARG A N 1
ATOM 1773 C CA . ARG A 1 226 ? 20.477 88.587 -33.586 1.00 68.50 226 ARG A CA 1
ATOM 1774 C C . ARG A 1 226 ? 20.197 88.955 -35.046 1.00 68.50 226 ARG A C 1
ATOM 1776 O O . ARG A 1 226 ? 19.132 88.639 -35.566 1.00 68.50 226 ARG A O 1
ATOM 1783 N N . GLU A 1 227 ? 21.180 89.569 -35.689 1.00 60.91 227 GLU A N 1
ATOM 1784 C CA . GLU A 1 227 ? 21.227 89.886 -37.118 1.00 60.91 227 GLU A CA 1
ATOM 1785 C C . GLU A 1 227 ? 21.197 88.599 -37.972 1.00 60.91 227 GLU A C 1
ATOM 1787 O O . GLU A 1 227 ? 21.813 87.589 -37.619 1.00 60.91 227 GLU A O 1
ATOM 1792 N N . ALA A 1 228 ? 20.411 88.597 -39.055 1.00 65.00 228 ALA A N 1
ATOM 1793 C CA . ALA A 1 228 ? 20.154 87.414 -39.878 1.00 65.00 228 ALA A CA 1
ATOM 1794 C C . ALA A 1 228 ? 21.394 87.008 -40.697 1.00 65.00 228 ALA A C 1
ATOM 1796 O O . ALA A 1 228 ? 21.983 87.826 -41.398 1.00 65.00 228 ALA A O 1
ATOM 1797 N N . ALA A 1 229 ? 21.779 85.730 -40.624 1.00 72.44 229 ALA A N 1
ATOM 1798 C CA . ALA A 1 229 ? 22.911 85.184 -41.371 1.00 72.44 229 ALA A CA 1
ATOM 1799 C C . ALA A 1 229 ? 22.607 85.090 -42.886 1.00 72.44 229 ALA A C 1
ATOM 1801 O O . ALA A 1 229 ? 21.491 84.708 -43.251 1.00 72.44 229 ALA A O 1
ATOM 1802 N N . PRO A 1 230 ? 23.572 85.401 -43.774 1.00 70.62 230 PRO A N 1
ATOM 1803 C CA . PRO A 1 230 ? 23.371 85.342 -45.222 1.00 70.62 230 PRO A CA 1
ATOM 1804 C C . PRO A 1 230 ? 23.260 83.894 -45.749 1.00 70.62 230 PRO A C 1
ATOM 1806 O O . PRO A 1 230 ? 23.824 82.975 -45.148 1.00 70.62 230 PRO A O 1
ATOM 1809 N N . PRO A 1 231 ? 22.535 83.673 -46.865 1.00 77.06 231 PRO A N 1
ATOM 1810 C CA . PRO A 1 231 ? 22.257 82.338 -47.394 1.00 77.06 231 PRO A CA 1
ATOM 1811 C C . PRO A 1 231 ? 23.490 81.662 -48.031 1.00 77.06 231 PRO A C 1
ATOM 1813 O O . PRO A 1 231 ? 24.399 82.348 -48.503 1.00 77.06 231 PRO A O 1
ATOM 1816 N N . PRO A 1 232 ? 23.522 80.314 -48.063 1.00 73.19 232 PRO A N 1
ATOM 1817 C CA . PRO A 1 232 ? 24.648 79.540 -48.584 1.00 73.19 232 PRO A CA 1
ATOM 1818 C C . PRO A 1 232 ? 24.769 79.626 -50.122 1.00 73.19 232 PRO A C 1
ATOM 1820 O O . PRO A 1 232 ? 23.753 79.774 -50.805 1.00 73.19 232 PRO A O 1
ATOM 1823 N N . PRO A 1 233 ? 25.988 79.507 -50.684 1.00 65.75 233 PRO A N 1
ATOM 1824 C CA . PRO A 1 233 ? 26.206 79.528 -52.131 1.00 65.75 233 PRO A CA 1
ATOM 1825 C C . PRO A 1 233 ? 25.722 78.230 -52.821 1.00 65.75 233 PRO A C 1
ATOM 1827 O O . PRO A 1 233 ? 25.759 77.166 -52.199 1.00 65.75 233 PRO A O 1
ATOM 1830 N N . PRO A 1 234 ? 25.269 78.300 -54.091 1.00 69.81 234 PRO A N 1
ATOM 1831 C CA . PRO A 1 234 ? 24.792 77.144 -54.858 1.00 69.81 234 PRO A CA 1
ATOM 1832 C C . PRO A 1 234 ? 25.933 76.250 -55.398 1.00 69.81 234 PRO A C 1
ATOM 1834 O O . PRO A 1 234 ? 27.053 76.724 -55.572 1.00 69.81 234 PRO A O 1
ATOM 1837 N N . ASN A 1 235 ? 25.597 74.969 -55.628 1.00 66.06 235 ASN A N 1
ATOM 1838 C CA . ASN A 1 235 ? 26.471 73.817 -55.939 1.00 66.06 235 ASN A CA 1
ATOM 1839 C C . ASN A 1 235 ? 27.417 73.966 -57.136 1.00 66.06 235 ASN A C 1
ATOM 1841 O O . ASN A 1 235 ? 26.977 74.500 -58.178 1.00 66.06 235 ASN A O 1
#

Foldseek 3Di:
DVVVCLVCVVVCLLVCCVVPNLVSLLQLLLCCLLPVVRRPLVSSLVSSLCSQLVVLLVLLQVLQVAPVLCVPVPPVVLVVLLVQCQPLVSVLVQLLCLVVDVPSSNVSSSSCSVSVPPSVSNSVSSSVSSSVSSVVSSVNSNVVNVVCVVCVVVCVVCVVVVVVVVVVVVVVVCVVCVVVVVVVVVVVVVVVVVVVVVVVVVVPDDDDDDDDDDDDDDDDPPDDDDDDDDDDDDD

Sequence (235 aa):
MQYLLLHFGYAFLVLGLILEGDATLVAAMILASAGAEYFSMRWVVGIAMGVTIGGNELIYEIGALGRMRGLLANSRHRQRVSRWLHNSRSGFLSLLFSRFMWGFRLMIPFAAGMLHIKRRRFSVANAVGGAIWVAVLAYFGVAIEQLFELLHNDLLRYQSHIAVALFLVGVVIGLATIPWQIVRRSRKKQRTTAALRLAKRRIVLPPRPAAKPPVPAVPAGWVQPREAAPPPPPN